Protein AF-A0A842PJX5-F1 (afdb_monomer_lite)

Structure (mmCIF, N/CA/C/O backbone):
data_AF-A0A842PJX5-F1
#
_entry.id   AF-A0A842PJX5-F1
#
loop_
_atom_site.group_PDB
_atom_site.id
_atom_site.type_symbol
_atom_site.label_atom_id
_atom_site.label_alt_id
_atom_site.label_comp_id
_atom_site.label_asym_id
_atom_site.label_entity_id
_atom_site.label_seq_id
_atom_site.pdbx_PDB_ins_code
_atom_site.Cartn_x
_atom_site.Cartn_y
_atom_site.Cartn_z
_atom_site.occupancy
_atom_site.B_iso_or_equiv
_atom_site.auth_seq_id
_atom_site.auth_comp_id
_atom_site.auth_asym_id
_atom_site.auth_atom_id
_atom_site.pdbx_PDB_model_num
ATOM 1 N N . MET A 1 1 ? -18.970 -7.431 -9.953 1.00 66.50 1 MET A N 1
ATOM 2 C CA . MET A 1 1 ? -18.694 -5.979 -9.996 1.00 66.50 1 MET A CA 1
ATOM 3 C C . MET A 1 1 ? -17.797 -5.698 -8.803 1.00 66.50 1 MET A C 1
ATOM 5 O O . MET A 1 1 ? -18.153 -6.175 -7.732 1.00 66.50 1 MET A O 1
ATOM 9 N N . SER A 1 2 ? -16.627 -5.076 -8.981 1.00 87.56 2 SER A N 1
ATOM 10 C CA . SER A 1 2 ? -15.716 -4.837 -7.848 1.00 87.56 2 SER A CA 1
ATOM 11 C C . SER A 1 2 ? -16.263 -3.737 -6.931 1.00 87.56 2 SER A C 1
ATOM 13 O O . SER A 1 2 ? -17.038 -2.886 -7.377 1.00 87.56 2 SER A O 1
ATOM 15 N N . LYS A 1 3 ? -15.888 -3.774 -5.650 1.00 94.50 3 LYS A N 1
ATOM 16 C CA . LYS A 1 3 ? -16.333 -2.835 -4.613 1.00 94.50 3 LYS A CA 1
ATOM 17 C C . LYS A 1 3 ? -15.148 -1.974 -4.184 1.00 94.50 3 LYS A C 1
ATOM 19 O O . LYS A 1 3 ? -14.148 -2.503 -3.706 1.00 94.50 3 LYS A O 1
ATOM 24 N N . VAL A 1 4 ? -15.291 -0.658 -4.318 1.00 97.50 4 VAL A N 1
ATOM 25 C CA . VAL A 1 4 ? -14.336 0.325 -3.790 1.00 97.50 4 VAL A CA 1
ATOM 26 C C . VAL A 1 4 ? -15.027 1.111 -2.682 1.00 97.50 4 VAL A C 1
ATOM 28 O O . VAL A 1 4 ? -16.040 1.769 -2.921 1.00 97.50 4 VAL A O 1
ATOM 31 N N . ALA A 1 5 ? -14.494 1.029 -1.466 1.00 98.19 5 ALA A N 1
ATOM 32 C CA . ALA A 1 5 ? -14.891 1.894 -0.366 1.00 98.19 5 ALA A CA 1
ATOM 33 C C . ALA A 1 5 ? -14.086 3.197 -0.419 1.00 98.19 5 ALA A C 1
ATOM 35 O O . ALA A 1 5 ? -12.888 3.187 -0.701 1.00 98.19 5 ALA A O 1
ATOM 36 N N . ILE A 1 6 ? -14.752 4.309 -0.113 1.00 98.06 6 ILE A N 1
ATOM 37 C CA . ILE A 1 6 ? -14.158 5.642 0.008 1.00 98.06 6 ILE A CA 1
ATOM 38 C C . ILE A 1 6 ? -14.616 6.201 1.353 1.00 98.06 6 ILE A C 1
ATOM 40 O O . ILE A 1 6 ? -15.816 6.212 1.637 1.00 98.06 6 ILE A O 1
ATOM 44 N N . LEU A 1 7 ? -13.686 6.672 2.180 1.00 98.06 7 LEU A N 1
ATOM 45 C CA . LEU A 1 7 ? -13.993 7.241 3.489 1.00 98.06 7 LEU A CA 1
ATOM 46 C C . LEU A 1 7 ? -13.266 8.578 3.669 1.00 98.06 7 LEU A C 1
ATOM 48 O O . LEU A 1 7 ? -12.083 8.695 3.362 1.00 98.06 7 LEU A O 1
ATOM 52 N N . LYS A 1 8 ? -13.979 9.593 4.171 1.00 97.81 8 LYS A N 1
ATOM 53 C CA . LYS A 1 8 ? -13.346 10.824 4.662 1.00 97.81 8 LYS A CA 1
ATOM 54 C C . LYS A 1 8 ? -12.728 10.557 6.024 1.00 97.81 8 LYS A C 1
ATOM 56 O O . LYS A 1 8 ? -13.381 9.949 6.867 1.00 97.81 8 LYS A O 1
ATOM 61 N N . THR A 1 9 ? -11.526 11.068 6.238 1.00 97.81 9 THR A N 1
ATOM 62 C CA . THR A 1 9 ? -10.759 10.877 7.470 1.00 97.81 9 THR A CA 1
ATOM 63 C C . THR A 1 9 ? -10.276 12.210 8.052 1.00 97.81 9 THR A C 1
ATOM 65 O O . THR A 1 9 ? -10.454 13.272 7.451 1.00 97.81 9 THR A O 1
ATOM 68 N N . SER A 1 10 ? -9.693 12.176 9.249 1.00 96.81 10 SER A N 1
ATOM 69 C CA . SER A 1 10 ? -9.109 13.333 9.922 1.00 96.81 10 SER A CA 1
ATOM 70 C C . SER A 1 10 ? -7.843 12.941 10.693 1.00 96.81 10 SER A C 1
ATOM 72 O O . SER A 1 10 ? -7.724 11.787 11.106 1.00 96.81 10 SER A O 1
ATOM 74 N N . PRO A 1 11 ? -6.921 13.878 10.992 1.00 94.75 11 PRO A N 1
ATOM 75 C CA . PRO A 1 11 ? -5.730 13.572 11.791 1.00 94.75 11 PRO A CA 1
ATOM 76 C C . PRO A 1 11 ? -6.022 12.954 13.169 1.00 94.75 11 PRO A C 1
ATOM 78 O O . PRO A 1 11 ? -5.176 12.245 13.702 1.00 94.75 11 PRO A O 1
ATOM 81 N N . GLY A 1 12 ? -7.204 13.207 13.746 1.00 96.44 12 GLY A N 1
ATOM 82 C CA . GLY A 1 12 ? -7.622 12.646 15.035 1.00 96.44 12 GLY A CA 1
ATOM 83 C C . GLY A 1 12 ? -8.242 11.245 14.964 1.00 96.44 12 GLY A C 1
ATOM 84 O O . GLY A 1 12 ? -8.501 10.664 16.011 1.00 96.44 12 GLY A O 1
ATOM 85 N N . THR A 1 13 ? -8.505 10.721 13.762 1.00 96.56 13 THR A N 1
ATOM 86 C CA . THR A 1 13 ? -9.186 9.429 13.535 1.00 96.56 13 THR A CA 1
ATOM 87 C C . THR A 1 13 ? -8.501 8.545 12.491 1.00 96.56 13 THR A C 1
ATOM 89 O O . THR A 1 13 ? -8.960 7.434 12.249 1.00 96.56 13 THR A O 1
ATOM 92 N N . ALA A 1 14 ? -7.406 9.003 11.872 1.00 95.00 14 ALA A N 1
ATOM 93 C CA . ALA A 1 14 ? -6.812 8.371 10.694 1.00 95.00 14 ALA A CA 1
ATOM 94 C C . ALA A 1 14 ? -6.483 6.882 10.870 1.00 95.00 14 ALA A C 1
ATOM 96 O O . ALA A 1 14 ? -6.730 6.098 9.961 1.00 95.00 14 ALA A O 1
ATOM 97 N N . ILE A 1 15 ? -5.966 6.478 12.034 1.00 97.25 15 ILE A N 1
ATOM 98 C CA . ILE A 1 15 ? -5.607 5.081 12.321 1.00 97.25 15 ILE A CA 1
ATOM 99 C C . ILE A 1 15 ? -6.867 4.203 12.430 1.00 97.25 15 ILE A C 1
ATOM 101 O O . ILE A 1 15 ? -6.905 3.098 11.892 1.00 97.25 15 ILE A O 1
ATOM 105 N N . GLU A 1 16 ? -7.908 4.694 13.101 1.00 97.81 16 GLU A N 1
ATOM 106 C CA . GLU A 1 16 ? -9.193 4.014 13.299 1.00 97.81 16 GLU A CA 1
ATOM 107 C C . GLU A 1 16 ? -10.034 3.964 12.015 1.00 97.81 16 GLU A C 1
ATOM 109 O O . GLU A 1 16 ? -10.707 2.966 11.752 1.00 97.81 16 GLU A O 1
ATOM 114 N N . ASP A 1 17 ? -9.973 5.006 11.185 1.00 98.50 17 ASP A N 1
ATOM 115 C CA . ASP A 1 17 ? -10.716 5.086 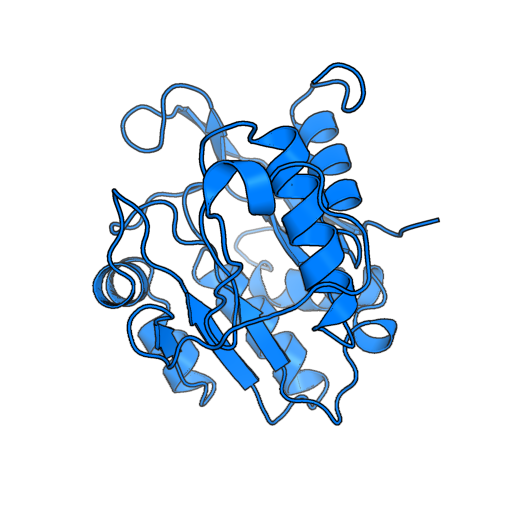9.926 1.00 98.50 17 ASP A CA 1
ATOM 116 C C . ASP A 1 17 ? -10.289 3.985 8.939 1.00 98.50 17 ASP A C 1
ATOM 118 O O . ASP A 1 17 ? -11.127 3.497 8.178 1.00 98.50 17 ASP A O 1
ATOM 122 N N . TYR A 1 18 ? -9.036 3.511 8.994 1.00 98.56 18 TYR A N 1
ATOM 123 C CA . TYR A 1 18 ? -8.586 2.357 8.203 1.00 98.56 18 TYR A CA 1
ATOM 124 C C . TYR A 1 18 ? -9.328 1.064 8.542 1.00 98.56 18 TYR A C 1
ATOM 126 O O . TYR A 1 18 ? -9.657 0.309 7.629 1.00 98.56 18 TYR A O 1
ATOM 134 N N . ASN A 1 19 ? -9.660 0.827 9.814 1.00 98.12 19 ASN A N 1
ATOM 135 C CA . ASN A 1 19 ? -10.435 -0.345 10.226 1.00 98.12 19 ASN A CA 1
ATOM 136 C C . ASN A 1 19 ? -11.818 -0.331 9.569 1.00 98.12 19 ASN A C 1
ATOM 138 O O . ASN A 1 19 ? -12.187 -1.246 8.830 1.00 98.12 19 ASN A O 1
ATOM 142 N N . ARG A 1 20 ? -12.524 0.792 9.731 1.00 98.25 20 ARG A N 1
ATOM 143 C CA . ARG A 1 20 ? -13.832 1.021 9.117 1.00 98.25 20 ARG A CA 1
ATOM 144 C C . ARG A 1 20 ? -13.780 0.930 7.590 1.00 98.25 20 ARG A C 1
ATOM 146 O O . ARG A 1 20 ? -14.674 0.338 6.993 1.00 98.25 20 ARG A O 1
ATOM 153 N N . LEU A 1 21 ? -12.762 1.506 6.952 1.00 98.62 21 LEU A N 1
ATOM 154 C CA . LEU A 1 21 ? -12.571 1.460 5.502 1.00 98.62 21 LEU A CA 1
ATOM 155 C C . LEU A 1 21 ? -12.385 0.021 4.994 1.00 98.62 21 LEU A C 1
ATOM 157 O O . LEU A 1 21 ? -13.033 -0.373 4.024 1.00 98.62 21 LEU A O 1
ATOM 161 N N . MET A 1 22 ? -11.514 -0.758 5.640 1.00 98.44 22 MET A N 1
ATOM 162 C CA . MET A 1 22 ? -11.210 -2.132 5.237 1.00 98.44 22 MET A CA 1
ATOM 163 C C . MET A 1 22 ? -12.442 -3.038 5.356 1.00 98.44 22 MET A C 1
ATOM 165 O O . MET A 1 22 ? -12.735 -3.789 4.424 1.00 98.44 22 MET A O 1
ATOM 169 N N . HIS A 1 23 ? -13.216 -2.910 6.439 1.00 98.06 23 HIS A N 1
ATOM 170 C CA . HIS A 1 23 ? -14.482 -3.635 6.599 1.00 98.06 23 HIS A CA 1
ATOM 171 C C . HIS A 1 23 ? -15.573 -3.151 5.637 1.00 98.06 23 HIS A C 1
ATOM 173 O O . HIS A 1 23 ? -16.310 -3.973 5.104 1.00 98.06 23 HIS A O 1
ATOM 179 N N . LEU A 1 24 ? -15.650 -1.849 5.324 1.00 98.00 24 LEU A N 1
ATOM 180 C CA . LEU A 1 24 ? -16.571 -1.330 4.298 1.00 98.00 24 LEU A CA 1
ATOM 181 C C . LEU A 1 24 ? -16.283 -1.887 2.895 1.00 98.00 24 LEU A C 1
ATOM 183 O O . LEU A 1 24 ? -17.207 -1.976 2.087 1.00 98.00 24 LEU A O 1
ATOM 187 N N . ALA A 1 25 ? -15.041 -2.271 2.603 1.00 97.62 25 ALA A N 1
ATOM 188 C CA . ALA A 1 25 ? -14.636 -2.944 1.367 1.00 97.62 25 ALA A CA 1
ATOM 189 C C . ALA A 1 25 ? -14.590 -4.487 1.487 1.00 97.62 25 ALA A C 1
ATOM 191 O O . ALA A 1 25 ? -14.071 -5.155 0.596 1.00 97.62 25 ALA A O 1
ATOM 192 N N . ASP A 1 26 ? -15.166 -5.053 2.554 1.00 96.62 26 ASP A N 1
ATOM 193 C CA . ASP A 1 26 ? -15.301 -6.495 2.805 1.00 96.62 26 ASP A CA 1
ATOM 194 C C . ASP A 1 26 ? -13.961 -7.271 2.804 1.00 96.62 26 ASP A C 1
ATOM 196 O O . ASP A 1 26 ? -13.887 -8.389 2.292 1.00 96.62 26 ASP A O 1
ATOM 200 N N . CYS A 1 27 ? -12.890 -6.692 3.367 1.00 95.94 27 CYS A N 1
ATOM 201 C CA . CYS A 1 27 ? -11.516 -7.219 3.273 1.00 95.94 27 CYS A CA 1
ATOM 202 C C . CYS A 1 27 ? -11.352 -8.715 3.613 1.00 95.94 27 CYS A C 1
ATOM 204 O O . CYS A 1 27 ? -10.581 -9.410 2.950 1.00 95.94 27 CYS A O 1
ATOM 206 N N . GLU A 1 28 ? -12.094 -9.234 4.596 1.00 94.06 28 GLU A N 1
ATOM 207 C CA . GLU A 1 28 ? -12.035 -10.640 5.023 1.00 94.06 28 GLU A CA 1
ATOM 208 C C . GLU A 1 28 ? -12.496 -11.632 3.944 1.00 94.06 28 GLU A C 1
ATOM 210 O O . GLU A 1 28 ? -12.036 -12.772 3.932 1.00 94.06 28 GLU A O 1
ATOM 215 N N . ASN A 1 29 ? -13.328 -11.203 2.988 1.00 95.12 29 ASN A N 1
ATOM 216 C CA . ASN A 1 29 ? -13.725 -12.034 1.846 1.00 95.12 29 ASN A CA 1
ATOM 217 C C . ASN A 1 29 ? -12.584 -12.228 0.831 1.00 95.12 29 ASN A C 1
ATOM 219 O O . ASN A 1 29 ? -12.652 -13.125 -0.009 1.00 95.12 29 ASN A O 1
ATOM 223 N N . PHE A 1 30 ? -11.545 -11.387 0.892 1.00 95.12 30 PHE A N 1
ATOM 224 C CA . PHE A 1 30 ? -10.451 -11.337 -0.083 1.00 95.12 30 PHE A CA 1
ATOM 225 C C . PHE A 1 3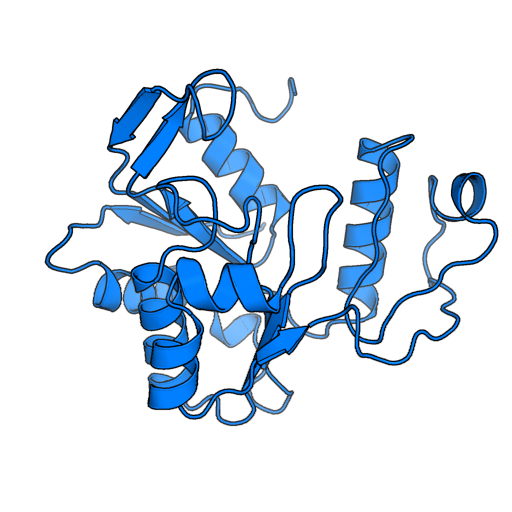0 ? -9.073 -11.629 0.524 1.00 95.12 30 PHE A C 1
ATOM 227 O O . PHE A 1 30 ? -8.108 -11.811 -0.221 1.00 95.12 30 PHE A O 1
ATOM 234 N N . LEU A 1 31 ? -8.967 -11.699 1.854 1.00 94.88 31 LEU A N 1
ATOM 235 C CA . LEU A 1 31 ? -7.746 -12.008 2.598 1.00 94.88 31 LEU A CA 1
ATOM 236 C C . LEU A 1 31 ? -7.950 -13.267 3.471 1.00 94.88 31 LEU A C 1
ATOM 238 O O . LEU A 1 31 ? -8.314 -13.170 4.640 1.00 94.88 31 LEU A O 1
ATOM 242 N N . PRO A 1 32 ? -7.713 -14.474 2.931 1.00 93.50 32 PRO A N 1
ATOM 243 C CA . PRO A 1 32 ? -7.883 -15.717 3.683 1.00 93.50 32 PRO A CA 1
ATOM 244 C C . PRO A 1 32 ? -6.847 -15.868 4.818 1.00 93.50 32 PRO A C 1
ATOM 246 O O . PRO A 1 32 ? -5.646 -16.018 4.562 1.00 93.50 32 PRO A O 1
ATOM 249 N N . LYS A 1 33 ? -7.328 -15.842 6.072 1.00 93.56 33 LYS A N 1
ATOM 250 C CA . LYS A 1 33 ? -6.539 -15.778 7.327 1.00 93.56 33 LYS A CA 1
ATOM 251 C C . LYS A 1 33 ? -5.589 -16.957 7.557 1.00 93.56 33 LYS A C 1
ATOM 253 O O . LYS A 1 33 ? -4.648 -16.836 8.338 1.00 93.56 33 LYS A O 1
ATOM 258 N N . GLU A 1 34 ? -5.828 -18.094 6.909 1.00 92.06 34 GLU A N 1
ATOM 259 C CA . GLU A 1 34 ? -4.983 -19.288 6.989 1.00 92.06 34 GLU A CA 1
ATOM 260 C C . GLU A 1 34 ? -3.712 -19.205 6.126 1.00 92.06 34 GLU A C 1
ATOM 262 O O . GLU A 1 34 ? -2.844 -20.073 6.220 1.00 92.06 34 GLU A O 1
ATOM 267 N N . ASN A 1 35 ? -3.574 -18.165 5.294 1.00 92.50 35 ASN A N 1
ATOM 268 C CA . ASN A 1 35 ? -2.383 -17.917 4.485 1.00 92.50 35 ASN A CA 1
ATOM 269 C C . ASN A 1 35 ? -1.559 -16.752 5.059 1.00 92.50 35 ASN A C 1
ATOM 271 O O . ASN A 1 35 ? -2.098 -15.808 5.638 1.00 92.50 35 ASN A O 1
ATOM 275 N N . LYS A 1 36 ? -0.239 -16.782 4.831 1.00 95.12 36 LYS A N 1
ATOM 276 C CA . LYS A 1 36 ? 0.658 -15.661 5.151 1.00 95.12 36 LYS A CA 1
ATOM 277 C C . LYS A 1 36 ? 0.188 -14.393 4.434 1.00 95.12 36 LYS A C 1
ATOM 279 O O . LYS A 1 36 ? 0.111 -14.363 3.206 1.00 95.12 36 LYS A O 1
ATOM 284 N N . THR A 1 37 ? -0.079 -13.340 5.198 1.00 97.00 37 THR A N 1
ATOM 285 C CA . THR A 1 37 ? -0.454 -12.024 4.674 1.00 97.00 37 THR A CA 1
ATOM 286 C C . THR A 1 37 ? 0.804 -11.238 4.321 1.00 97.00 37 THR A C 1
ATOM 288 O O . THR A 1 37 ? 1.684 -11.042 5.158 1.00 97.00 37 THR A O 1
ATOM 291 N N . ILE A 1 38 ? 0.897 -10.786 3.072 1.00 96.88 38 ILE A N 1
ATOM 292 C CA . ILE A 1 38 ? 2.035 -10.015 2.565 1.00 96.88 38 ILE A CA 1
ATOM 293 C C . ILE A 1 38 ? 1.581 -8.566 2.390 1.00 96.88 38 ILE A C 1
ATOM 295 O O . ILE A 1 38 ? 0.791 -8.263 1.498 1.00 96.88 38 ILE A O 1
ATOM 299 N N . ILE A 1 39 ? 2.097 -7.665 3.221 1.00 97.62 39 ILE A N 1
ATOM 300 C CA . ILE A 1 39 ? 1.887 -6.224 3.076 1.00 97.62 39 ILE A CA 1
ATOM 301 C C . ILE A 1 39 ? 2.958 -5.695 2.122 1.00 97.62 39 ILE A C 1
ATOM 303 O O . ILE A 1 39 ? 4.091 -5.424 2.523 1.00 97.62 39 ILE A O 1
ATOM 307 N N . LYS A 1 40 ? 2.611 -5.549 0.839 1.00 96.19 40 LYS A N 1
ATOM 308 C CA . LYS A 1 40 ? 3.457 -4.822 -0.112 1.00 96.19 40 LYS A CA 1
ATOM 309 C C . LYS A 1 40 ? 3.275 -3.324 0.130 1.00 96.19 40 LYS A C 1
ATOM 311 O O . LYS A 1 40 ? 2.198 -2.790 -0.117 1.00 96.19 40 LYS A O 1
ATOM 316 N N . LEU A 1 41 ? 4.322 -2.662 0.615 1.00 97.25 41 LEU A N 1
ATOM 317 C CA . LEU A 1 41 ? 4.330 -1.206 0.796 1.00 97.25 41 LEU A CA 1
ATOM 318 C C . LEU A 1 41 ? 4.458 -0.497 -0.564 1.00 97.25 41 LEU A C 1
ATOM 320 O O . LEU A 1 41 ? 4.568 -1.151 -1.606 1.00 97.25 41 LEU A O 1
ATOM 324 N N . ASN A 1 42 ? 4.418 0.833 -0.577 1.00 95.06 42 ASN A N 1
ATOM 325 C CA . ASN A 1 42 ? 4.801 1.620 -1.745 1.00 95.06 42 ASN A CA 1
ATOM 326 C C . ASN A 1 42 ? 5.909 2.609 -1.374 1.00 95.06 42 ASN A C 1
ATOM 328 O O . ASN A 1 42 ? 5.667 3.553 -0.618 1.00 95.06 42 ASN A O 1
ATOM 332 N N . LEU A 1 43 ? 7.112 2.397 -1.913 1.00 94.62 43 LEU A N 1
ATOM 333 C CA . LEU A 1 43 ? 8.266 3.280 -1.760 1.00 94.62 43 LEU A CA 1
ATOM 334 C C . LEU A 1 43 ? 8.598 3.959 -3.094 1.00 94.62 43 LEU A C 1
ATOM 336 O O . LEU A 1 43 ? 9.300 3.382 -3.925 1.00 94.62 43 LEU A O 1
ATOM 340 N N . SER A 1 44 ? 8.157 5.204 -3.274 1.00 91.00 44 SER A N 1
ATOM 341 C CA . SER A 1 44 ? 8.514 6.001 -4.462 1.00 91.00 44 SER A CA 1
ATOM 342 C C . SER A 1 44 ? 9.790 6.824 -4.253 1.00 91.00 44 SER A C 1
ATOM 344 O O . SER A 1 44 ? 10.478 7.156 -5.217 1.00 91.00 44 SER A O 1
ATOM 346 N N . TRP A 1 45 ? 10.139 7.145 -3.000 1.00 90.50 45 TRP A N 1
ATOM 347 C CA . TRP A 1 45 ? 11.355 7.889 -2.665 1.00 90.50 45 TRP A CA 1
ATOM 348 C C . TRP A 1 45 ? 11.938 7.456 -1.316 1.00 90.50 45 TRP A C 1
ATOM 350 O O . TRP A 1 45 ? 11.209 7.169 -0.369 1.00 90.50 45 TRP A O 1
ATOM 360 N N . SER A 1 46 ? 13.272 7.418 -1.205 1.00 92.50 46 SER A N 1
ATOM 361 C CA . SER A 1 46 ? 13.935 6.950 0.026 1.00 92.50 46 SER A CA 1
ATOM 362 C C . SER A 1 46 ? 13.782 7.902 1.214 1.00 92.50 46 SER A C 1
ATOM 364 O O . SER A 1 46 ? 13.905 7.453 2.345 1.00 92.50 46 SER A O 1
ATOM 366 N N . LEU A 1 47 ? 13.565 9.200 0.980 1.00 90.94 47 LEU A N 1
ATOM 367 C CA . LEU A 1 47 ? 13.278 10.180 2.035 1.00 90.94 47 LEU A CA 1
ATOM 368 C C . LEU A 1 47 ? 11.765 10.336 2.198 1.00 90.94 47 LEU A C 1
ATOM 370 O O . LEU A 1 47 ? 11.033 10.244 1.215 1.00 90.94 47 LEU A O 1
ATOM 374 N N . PHE A 1 48 ?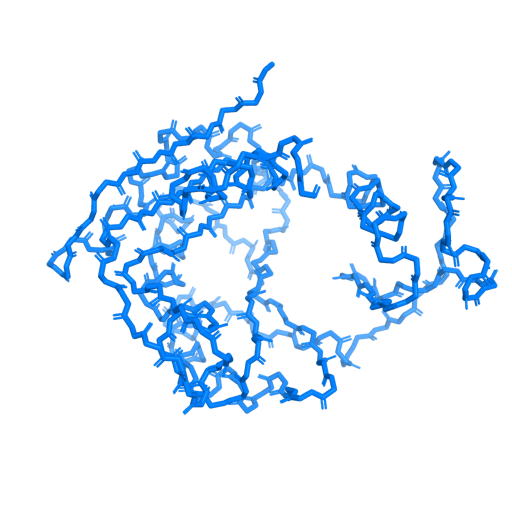 11.315 10.642 3.415 1.00 90.88 48 PHE A N 1
ATOM 375 C CA . PHE A 1 48 ? 9.908 10.937 3.667 1.00 90.88 48 PHE A CA 1
ATOM 376 C C . PHE A 1 48 ? 9.481 12.243 2.984 1.00 90.88 48 PHE A C 1
ATOM 378 O O . PHE A 1 48 ? 10.017 13.310 3.281 1.00 90.88 48 PHE A O 1
ATOM 385 N N . TYR A 1 49 ? 8.477 12.133 2.119 1.00 90.50 49 TYR A N 1
ATOM 386 C CA . TYR A 1 49 ? 7.700 13.235 1.561 1.00 90.50 49 TYR A CA 1
ATOM 387 C C . TYR A 1 49 ? 6.212 12.850 1.644 1.00 90.50 49 TYR A C 1
ATOM 389 O O . TYR A 1 49 ? 5.878 11.705 1.316 1.00 90.50 49 TYR A O 1
ATOM 397 N N . PRO A 1 50 ? 5.306 13.761 2.054 1.00 87.50 50 PRO A N 1
ATOM 398 C CA . PRO A 1 50 ? 3.864 13.540 1.944 1.00 87.50 50 PRO A CA 1
ATOM 399 C C . PRO A 1 50 ? 3.456 13.179 0.506 1.00 87.50 50 PRO A C 1
ATOM 401 O O . PRO A 1 50 ? 4.151 13.549 -0.437 1.00 87.50 50 PRO A O 1
ATOM 404 N N . ALA A 1 51 ? 2.351 12.446 0.343 1.00 90.81 51 ALA A N 1
ATOM 405 C CA . ALA A 1 51 ? 1.845 11.941 -0.944 1.00 90.81 51 ALA A CA 1
ATOM 406 C C . ALA A 1 51 ? 2.784 11.015 -1.755 1.00 90.81 51 ALA A C 1
ATOM 408 O O . ALA A 1 51 ? 2.417 10.582 -2.844 1.00 90.81 51 ALA A O 1
ATOM 409 N N . CYS A 1 52 ? 3.997 10.716 -1.277 1.00 91.69 52 CYS A N 1
ATOM 410 C CA . CYS A 1 52 ? 5.019 10.052 -2.091 1.00 91.69 52 CYS A CA 1
ATOM 411 C C . CYS A 1 52 ? 5.109 8.535 -1.861 1.00 91.69 52 CYS A C 1
ATOM 413 O O . CYS A 1 52 ? 5.253 7.764 -2.806 1.00 91.69 52 CYS A O 1
ATOM 415 N N . SER A 1 53 ? 5.063 8.097 -0.605 1.00 95.19 53 SER A N 1
ATOM 416 C CA . SER A 1 53 ? 5.205 6.692 -0.189 1.00 95.19 53 SER A CA 1
ATOM 417 C C . SER A 1 53 ? 4.145 6.368 0.867 1.00 95.19 53 SER A C 1
ATOM 419 O O . SER A 1 53 ? 3.563 7.298 1.424 1.00 95.19 53 SER A O 1
ATOM 421 N N . THR A 1 54 ? 3.898 5.086 1.168 1.00 97.62 54 THR A N 1
ATOM 422 C CA . THR A 1 54 ? 2.953 4.669 2.228 1.00 97.62 54 THR A CA 1
ATOM 423 C C . THR A 1 54 ? 3.240 5.437 3.527 1.00 97.62 54 THR A C 1
ATOM 425 O O . THR A 1 54 ? 4.314 5.246 4.106 1.00 97.62 54 THR A O 1
ATOM 428 N N . PRO A 1 55 ? 2.344 6.314 4.011 1.00 96.81 55 PRO A N 1
ATOM 429 C CA . PRO A 1 55 ? 2.621 7.086 5.209 1.00 96.81 55 PRO A CA 1
ATOM 430 C C . PRO A 1 55 ? 2.526 6.209 6.469 1.00 96.81 55 PRO A C 1
ATOM 432 O O . PRO A 1 55 ? 1.826 5.191 6.473 1.00 96.81 55 PRO A O 1
ATOM 435 N N . PRO A 1 56 ? 3.204 6.591 7.567 1.00 97.06 56 PRO A N 1
ATOM 436 C CA . PRO A 1 56 ? 3.259 5.779 8.782 1.00 97.06 56 PRO A CA 1
ATOM 437 C C . PRO A 1 56 ? 1.874 5.479 9.377 1.00 97.06 56 PRO A C 1
ATOM 439 O O . PRO A 1 56 ? 1.633 4.353 9.801 1.00 97.06 56 PRO A O 1
ATOM 442 N N . TRP A 1 57 ? 0.938 6.435 9.337 1.00 97.38 57 TRP A N 1
ATOM 443 C CA . TRP A 1 57 ? -0.427 6.239 9.844 1.00 97.38 57 TRP A CA 1
ATOM 444 C C . TRP A 1 57 ? -1.258 5.259 8.997 1.00 97.38 57 TRP A C 1
ATOM 446 O O . TRP A 1 57 ? -2.074 4.533 9.560 1.00 97.38 57 TRP A O 1
ATOM 456 N N . GLN A 1 58 ? -1.023 5.169 7.678 1.00 98.31 58 GLN A N 1
ATOM 457 C CA . GLN A 1 58 ? -1.635 4.131 6.836 1.00 98.31 58 GLN A CA 1
ATOM 458 C C . GLN A 1 58 ? -1.124 2.748 7.238 1.00 98.31 58 GLN A C 1
ATOM 460 O O . GLN A 1 58 ? -1.912 1.823 7.428 1.00 98.31 58 GLN A O 1
ATOM 465 N N . LEU A 1 59 ? 0.197 2.609 7.380 1.00 98.69 59 LEU A N 1
ATOM 466 C CA . LEU A 1 59 ? 0.809 1.345 7.777 1.00 98.69 59 LEU A CA 1
ATOM 467 C C . LEU A 1 59 ? 0.300 0.887 9.149 1.00 98.69 59 LEU A C 1
ATOM 469 O O . LEU A 1 59 ? -0.088 -0.269 9.304 1.00 98.69 59 LEU A O 1
ATOM 473 N N . GLU A 1 60 ? 0.250 1.795 10.123 1.00 98.62 60 GLU A N 1
ATOM 474 C CA . GLU A 1 60 ? -0.284 1.501 11.450 1.00 98.62 60 GLU A CA 1
ATOM 475 C C . GLU A 1 60 ? -1.779 1.146 11.421 1.00 98.62 60 GLU A C 1
ATOM 477 O O . GLU A 1 60 ? -2.159 0.128 11.995 1.00 98.62 60 GLU A O 1
ATOM 482 N N . GLY A 1 61 ? -2.623 1.909 10.718 1.00 98.62 61 GLY A N 1
ATOM 483 C CA . GLY A 1 61 ? -4.059 1.622 10.607 1.00 98.62 61 GLY A CA 1
ATOM 484 C C . GLY A 1 61 ? -4.359 0.255 9.983 1.00 98.62 61 GLY A C 1
ATOM 485 O O . GLY A 1 61 ? -5.198 -0.497 10.490 1.00 98.62 61 GLY A O 1
ATOM 486 N N . VAL A 1 62 ? -3.619 -0.121 8.934 1.00 98.69 62 VAL A N 1
ATOM 487 C CA . VAL A 1 62 ? -3.721 -1.448 8.303 1.00 98.69 62 VAL A CA 1
ATOM 488 C C . VAL A 1 62 ? -3.230 -2.551 9.248 1.00 98.69 62 VAL A C 1
ATOM 490 O O . VAL A 1 62 ? -3.926 -3.549 9.427 1.00 98.69 62 VAL A O 1
ATOM 493 N N . LEU A 1 63 ? -2.075 -2.383 9.902 1.00 98.75 63 LEU A N 1
ATOM 494 C CA . LEU A 1 63 ? -1.540 -3.372 10.850 1.00 98.75 63 LEU A CA 1
ATOM 495 C C . LEU A 1 63 ? -2.460 -3.580 12.057 1.00 98.75 63 LEU A C 1
ATOM 497 O O . LEU A 1 63 ? -2.735 -4.722 12.424 1.00 98.75 63 LEU A O 1
ATOM 501 N N . LYS A 1 64 ? -2.970 -2.494 12.644 1.00 98.56 64 LYS A N 1
ATOM 502 C CA . LYS A 1 64 ? -3.920 -2.514 13.763 1.00 98.56 64 LYS A CA 1
ATOM 503 C C . LYS A 1 64 ? -5.199 -3.257 13.388 1.00 98.56 64 LYS A C 1
ATOM 505 O O . LYS A 1 64 ? -5.644 -4.116 14.143 1.00 98.56 64 LYS A O 1
ATOM 510 N N . THR A 1 65 ? -5.731 -2.996 12.194 1.00 98.50 65 THR A N 1
ATOM 511 C CA . THR A 1 65 ? -6.897 -3.706 11.650 1.00 98.50 65 THR A CA 1
ATOM 512 C C . THR A 1 65 ? -6.622 -5.197 11.493 1.00 98.50 65 THR A C 1
ATOM 514 O O . THR A 1 65 ? -7.328 -6.012 12.077 1.00 98.50 65 THR A O 1
ATOM 517 N N . LEU A 1 66 ? -5.536 -5.568 10.809 1.00 98.19 66 LEU A N 1
ATOM 518 C CA . LEU A 1 66 ? -5.166 -6.971 10.617 1.00 98.19 66 LEU A CA 1
ATOM 519 C C . LEU A 1 66 ? -4.914 -7.701 11.951 1.00 98.19 66 LEU A C 1
ATOM 521 O O . LEU A 1 66 ? -5.299 -8.860 12.098 1.00 98.19 66 LEU A O 1
ATOM 525 N N . ARG A 1 67 ? -4.320 -7.051 12.961 1.00 97.56 67 ARG A N 1
ATOM 526 C CA . ARG A 1 67 ? -4.167 -7.662 14.294 1.00 97.56 67 ARG A CA 1
ATOM 527 C C . ARG A 1 67 ? -5.505 -7.843 15.014 1.00 97.56 67 ARG A C 1
ATOM 529 O O . ARG A 1 67 ? -5.727 -8.924 15.557 1.00 97.56 67 ARG A O 1
ATOM 536 N N . ASN A 1 68 ? -6.391 -6.845 14.986 1.00 97.44 68 ASN A N 1
ATOM 537 C CA . ASN A 1 68 ? -7.734 -6.941 15.572 1.00 97.44 68 ASN A CA 1
ATOM 538 C C . ASN A 1 68 ? -8.546 -8.077 14.928 1.00 97.44 68 ASN A C 1
ATOM 540 O O . ASN A 1 68 ? -9.133 -8.903 15.627 1.00 97.44 68 ASN A O 1
ATOM 544 N N . ASP A 1 69 ? -8.469 -8.199 13.603 1.00 97.38 69 ASP A N 1
ATOM 545 C CA . ASP A 1 69 ? -9.163 -9.224 12.818 1.00 97.38 69 ASP A CA 1
ATOM 546 C C . ASP A 1 69 ? -8.472 -10.608 12.895 1.00 97.38 69 ASP A C 1
ATOM 548 O O . ASP A 1 69 ? -8.854 -11.550 12.197 1.00 97.38 69 ASP A O 1
ATOM 552 N N . SER A 1 70 ? -7.482 -10.765 13.785 1.00 96.88 70 SER A N 1
ATOM 553 C CA . SER A 1 70 ? -6.753 -12.005 14.094 1.00 96.88 70 SER A CA 1
ATOM 554 C C . SER A 1 70 ? -5.818 -12.554 13.003 1.00 96.88 70 SER A C 1
ATOM 556 O O . SER A 1 70 ? -5.464 -13.735 13.044 1.00 96.88 70 SER A O 1
ATOM 558 N N . TYR A 1 71 ? -5.324 -11.719 12.086 1.00 97.44 71 TYR A N 1
ATOM 559 C CA . TYR A 1 71 ? -4.234 -12.094 11.177 1.00 97.44 71 TYR A CA 1
ATOM 560 C C . TYR A 1 71 ? -2.902 -12.156 11.945 1.00 97.44 71 TYR A C 1
ATOM 562 O O . TYR A 1 71 ? -2.432 -11.175 12.536 1.00 97.44 71 TYR A O 1
ATOM 570 N N . ARG A 1 72 ? -2.279 -13.341 11.963 1.00 94.25 72 ARG A N 1
ATOM 571 C CA . ARG A 1 72 ? -1.077 -13.619 12.775 1.00 94.25 72 ARG A CA 1
ATOM 572 C C . ARG A 1 72 ? 0.204 -13.677 11.955 1.00 94.25 72 ARG A C 1
ATOM 574 O O . ARG A 1 72 ? 1.167 -13.003 12.315 1.00 94.25 72 ARG A O 1
ATOM 581 N N . ASP A 1 73 ? 0.202 -14.428 10.859 1.00 96.94 73 ASP A N 1
ATOM 582 C CA . ASP A 1 73 ? 1.361 -14.540 9.977 1.00 96.94 73 ASP A CA 1
ATOM 583 C C . ASP A 1 73 ? 1.368 -13.394 8.952 1.00 96.94 73 ASP A C 1
ATOM 585 O O . ASP A 1 73 ? 0.688 -13.456 7.928 1.00 96.94 73 ASP A O 1
ATOM 589 N N . ILE A 1 74 ? 2.094 -12.319 9.273 1.00 98.12 74 ILE A N 1
ATOM 590 C CA . ILE A 1 74 ? 2.186 -11.094 8.470 1.00 98.12 74 ILE A CA 1
ATOM 591 C C . ILE A 1 74 ? 3.662 -10.795 8.192 1.00 98.12 74 ILE A C 1
ATOM 593 O O . ILE A 1 74 ? 4.481 -10.829 9.109 1.00 98.12 74 ILE A O 1
ATOM 597 N N . ILE A 1 75 ? 3.987 -10.447 6.946 1.00 98.00 75 ILE A N 1
ATOM 598 C CA . ILE A 1 75 ? 5.295 -9.915 6.538 1.00 98.00 75 ILE A CA 1
ATOM 599 C C . ILE A 1 75 ? 5.103 -8.638 5.714 1.00 98.00 75 ILE A C 1
ATOM 601 O O . ILE A 1 75 ? 4.208 -8.575 4.870 1.00 98.00 75 ILE A O 1
ATOM 605 N N . ALA A 1 76 ? 5.933 -7.622 5.941 1.00 98.19 76 ALA A N 1
ATOM 606 C CA . ALA A 1 76 ? 5.981 -6.425 5.110 1.00 98.19 76 ALA A CA 1
ATOM 607 C C . ALA A 1 76 ? 7.123 -6.531 4.095 1.00 98.19 76 ALA A C 1
ATOM 609 O O . ALA A 1 76 ? 8.233 -6.936 4.440 1.00 98.19 76 ALA A O 1
ATOM 610 N N . VAL A 1 77 ? 6.865 -6.161 2.841 1.00 96.50 77 VAL A N 1
ATOM 611 C CA . VAL A 1 77 ? 7.847 -6.273 1.754 1.00 96.50 77 VAL A CA 1
ATOM 612 C C . VAL A 1 77 ? 7.908 -5.012 0.900 1.00 96.50 77 VAL A C 1
ATOM 614 O O . VAL A 1 77 ? 6.906 -4.325 0.692 1.00 96.50 77 VAL A O 1
ATOM 617 N N . GLU A 1 78 ? 9.092 -4.726 0.362 1.00 94.12 78 GLU A N 1
ATOM 618 C CA . GLU A 1 78 ? 9.325 -3.632 -0.584 1.00 94.12 78 GLU A CA 1
ATOM 619 C C . GLU A 1 78 ? 10.430 -3.998 -1.580 1.00 94.12 78 GLU A C 1
ATOM 621 O O . GLU A 1 78 ? 11.367 -4.717 -1.244 1.00 94.12 78 GLU A O 1
ATOM 626 N N . ASN A 1 79 ? 10.324 -3.504 -2.810 1.00 89.56 79 ASN A N 1
ATOM 627 C CA . ASN A 1 79 ? 11.306 -3.706 -3.863 1.00 89.56 79 ASN A CA 1
ATOM 628 C C . ASN A 1 79 ? 12.171 -2.445 -4.059 1.00 89.56 79 ASN A C 1
ATOM 630 O O . ASN A 1 79 ? 11.805 -1.346 -3.645 1.00 89.56 79 ASN A O 1
ATOM 634 N N . GLN A 1 80 ? 13.329 -2.588 -4.695 1.00 87.50 80 GLN A N 1
ATOM 635 C CA . GLN A 1 80 ? 14.211 -1.467 -5.002 1.00 87.50 80 GLN A CA 1
ATOM 636 C C . GLN A 1 80 ? 13.921 -0.912 -6.396 1.00 87.50 80 GLN A C 1
ATOM 638 O O . GLN A 1 80 ? 13.922 -1.651 -7.369 1.00 87.50 80 GLN A O 1
ATOM 643 N N . THR A 1 81 ? 13.729 0.399 -6.526 1.00 83.81 81 THR A N 1
ATOM 644 C CA . THR A 1 81 ? 13.646 1.072 -7.832 1.00 83.81 81 THR A CA 1
ATOM 645 C C . THR A 1 81 ? 14.943 1.823 -8.136 1.00 83.81 81 THR A C 1
ATOM 647 O O . THR A 1 81 ? 15.844 1.908 -7.304 1.00 83.81 81 THR A O 1
ATOM 650 N N . VAL A 1 82 ? 15.033 2.430 -9.322 1.00 80.12 82 VAL A N 1
ATOM 651 C CA . VAL A 1 82 ? 16.193 3.239 -9.743 1.00 80.12 82 VAL A CA 1
ATOM 652 C C . VAL A 1 82 ? 16.461 4.476 -8.866 1.00 80.12 82 VAL A C 1
ATOM 654 O O . VAL A 1 82 ? 17.545 5.045 -8.950 1.00 80.12 82 VAL A O 1
ATOM 657 N N . VAL A 1 83 ? 15.508 4.890 -8.019 1.00 81.94 83 VAL A N 1
ATOM 658 C CA . VAL A 1 83 ? 15.642 6.039 -7.096 1.00 81.94 83 VAL A CA 1
ATOM 659 C C . VAL A 1 83 ? 15.438 5.677 -5.619 1.00 81.94 83 VAL A C 1
ATOM 661 O O . VAL A 1 83 ? 15.458 6.558 -4.752 1.00 81.94 83 VAL A O 1
ATOM 664 N N . THR A 1 84 ? 15.253 4.394 -5.290 1.00 90.88 84 THR A N 1
ATOM 665 C CA . THR A 1 84 ? 14.988 3.959 -3.912 1.00 90.88 84 THR A CA 1
ATOM 666 C C . THR A 1 84 ? 16.011 2.966 -3.380 1.00 90.88 84 THR A C 1
ATOM 668 O O . THR A 1 84 ? 16.817 2.405 -4.111 1.00 90.88 84 THR A O 1
ATOM 671 N N . HIS A 1 85 ? 16.013 2.787 -2.061 1.00 94.94 85 HIS A N 1
ATOM 672 C CA . HIS A 1 85 ? 16.755 1.738 -1.372 1.00 94.94 85 HIS A CA 1
ATOM 673 C C . HIS A 1 85 ? 15.878 1.255 -0.206 1.00 94.94 85 HIS A C 1
ATOM 675 O O . HIS A 1 85 ? 15.682 2.037 0.731 1.00 94.94 85 HIS A O 1
ATOM 681 N N . PRO A 1 86 ? 15.368 0.006 -0.209 1.00 94.44 86 PRO A N 1
ATOM 682 C CA . PRO A 1 86 ? 14.318 -0.445 0.712 1.00 94.44 86 PRO A CA 1
ATOM 683 C C . PRO A 1 86 ? 14.596 -0.154 2.193 1.00 94.44 86 PRO A C 1
ATOM 685 O O . PRO A 1 86 ? 13.794 0.514 2.839 1.00 94.44 86 PRO A O 1
ATOM 688 N N . TRP A 1 87 ? 15.770 -0.539 2.711 1.00 96.38 87 TRP A N 1
ATOM 689 C CA . TRP A 1 87 ? 16.165 -0.259 4.102 1.00 96.38 87 TRP A CA 1
ATOM 690 C C . TRP A 1 87 ? 16.180 1.234 4.469 1.00 96.38 87 TRP A C 1
ATOM 692 O O . TRP A 1 87 ? 15.663 1.617 5.518 1.00 96.38 87 TRP A O 1
ATOM 702 N N . LYS A 1 88 ? 16.732 2.097 3.602 1.00 97.06 88 LYS A N 1
ATOM 703 C CA . LYS A 1 88 ? 16.747 3.553 3.827 1.00 97.06 88 LYS A CA 1
ATOM 704 C C . LYS A 1 88 ? 15.325 4.111 3.800 1.00 97.06 88 LYS A C 1
ATOM 706 O O . LYS A 1 88 ? 14.953 4.863 4.695 1.00 97.06 88 LYS A O 1
ATOM 711 N N . GLY A 1 89 ? 14.524 3.685 2.823 1.00 96.69 89 GLY A N 1
ATOM 712 C CA . GLY A 1 89 ? 13.114 4.042 2.699 1.00 96.69 89 GLY A CA 1
ATOM 713 C C . GLY A 1 89 ? 12.302 3.695 3.943 1.00 96.69 89 GLY A C 1
ATOM 714 O O . GLY A 1 89 ? 11.654 4.575 4.506 1.00 96.69 89 GLY A O 1
ATOM 715 N N . ALA A 1 90 ? 12.402 2.454 4.420 1.00 97.62 90 ALA A N 1
ATOM 716 C CA . ALA A 1 90 ? 11.708 1.985 5.616 1.00 97.62 90 ALA A CA 1
ATOM 717 C C . ALA A 1 90 ? 12.137 2.728 6.893 1.00 97.62 90 ALA A C 1
ATOM 719 O O . ALA A 1 90 ? 11.310 2.980 7.772 1.00 97.62 90 ALA A O 1
ATOM 720 N N . TYR A 1 91 ? 13.410 3.123 6.993 1.00 97.88 91 TYR A N 1
ATOM 721 C CA . TYR A 1 91 ? 13.910 3.933 8.104 1.00 97.88 91 TYR A CA 1
ATOM 722 C C . TYR A 1 91 ? 13.394 5.382 8.064 1.00 97.88 91 TYR A C 1
ATOM 724 O O . TYR A 1 91 ? 12.877 5.890 9.065 1.00 97.88 91 TYR A O 1
ATOM 732 N N . TYR A 1 92 ? 13.510 6.069 6.922 1.00 97.25 92 TYR A N 1
ATOM 733 C CA . TYR A 1 92 ? 13.132 7.482 6.817 1.00 97.25 92 TYR A CA 1
ATOM 734 C C . TYR A 1 92 ? 11.611 7.690 6.816 1.00 97.25 92 TYR A C 1
ATOM 736 O O . TYR A 1 92 ? 11.151 8.606 7.496 1.00 97.25 92 TYR A O 1
ATOM 744 N N . ASN A 1 93 ? 10.834 6.810 6.169 1.00 96.94 93 ASN A N 1
ATOM 745 C CA . ASN A 1 93 ? 9.360 6.820 6.199 1.00 96.94 93 ASN A CA 1
ATOM 746 C C . ASN A 1 93 ? 8.764 6.239 7.502 1.00 96.94 93 ASN A C 1
ATOM 748 O O . ASN A 1 93 ? 7.547 6.129 7.631 1.00 96.94 93 ASN A O 1
ATOM 752 N N . LYS A 1 94 ? 9.609 5.902 8.491 1.00 97.50 94 LYS A N 1
ATOM 753 C CA . LYS A 1 94 ? 9.222 5.439 9.839 1.00 97.50 94 LYS A CA 1
ATOM 754 C C . LYS A 1 94 ? 8.441 4.121 9.875 1.00 97.50 94 LYS A C 1
ATOM 756 O O . LYS A 1 94 ? 7.741 3.850 10.844 1.00 97.50 94 LYS A O 1
ATOM 761 N N . TRP A 1 95 ? 8.632 3.256 8.882 1.00 98.50 95 TRP A N 1
ATOM 762 C CA . TRP A 1 95 ? 8.009 1.931 8.844 1.00 98.50 95 TRP A CA 1
ATOM 763 C C . TRP A 1 95 ? 8.610 0.977 9.874 1.00 98.50 95 TRP A C 1
ATOM 765 O O . TRP A 1 95 ? 7.868 0.308 10.582 1.00 98.50 95 TRP A O 1
ATOM 775 N N . LEU A 1 96 ? 9.940 0.948 10.009 1.00 98.56 96 LEU A N 1
ATOM 776 C CA . LEU A 1 96 ? 10.638 0.022 10.914 1.00 98.56 96 LEU A CA 1
ATOM 777 C C . LEU A 1 96 ? 10.148 0.054 12.382 1.00 98.56 96 LEU A C 1
ATOM 779 O O . LEU A 1 96 ? 9.873 -1.023 12.908 1.00 98.56 96 LEU A O 1
ATOM 783 N N . PRO A 1 97 ? 9.994 1.212 13.065 1.00 98.50 97 PRO A N 1
ATOM 784 C CA . PRO A 1 97 ? 9.499 1.224 14.446 1.00 98.50 97 PRO A CA 1
ATOM 785 C C . PRO A 1 97 ? 8.049 0.733 14.578 1.00 98.50 97 PRO A C 1
ATOM 787 O O . PRO A 1 97 ? 7.727 0.103 15.582 1.00 98.50 97 PRO A O 1
ATOM 790 N N . ILE A 1 98 ? 7.202 0.974 13.570 1.00 98.62 98 ILE A N 1
ATOM 791 C CA . ILE A 1 98 ? 5.808 0.504 13.541 1.00 98.62 98 ILE A CA 1
ATOM 792 C C . ILE A 1 98 ? 5.784 -1.011 13.309 1.00 98.62 98 ILE A C 1
ATOM 794 O O . ILE A 1 98 ? 5.201 -1.756 14.084 1.00 98.62 98 ILE A O 1
ATOM 798 N N . LEU A 1 99 ? 6.487 -1.505 12.290 1.00 98.75 99 LEU A N 1
ATOM 799 C CA . LEU A 1 99 ? 6.586 -2.941 12.018 1.00 98.75 99 LEU A CA 1
ATOM 800 C C . LEU A 1 99 ? 7.104 -3.711 13.243 1.00 98.75 99 LEU A C 1
ATOM 802 O O . LEU A 1 99 ? 6.527 -4.730 13.620 1.00 98.75 99 LEU A O 1
ATOM 806 N N . ASN A 1 100 ? 8.100 -3.160 13.941 1.00 98.50 100 ASN A N 1
ATOM 807 C CA . ASN A 1 100 ? 8.611 -3.718 15.188 1.00 98.50 100 ASN A CA 1
ATOM 808 C C . ASN A 1 100 ? 7.573 -3.725 16.330 1.00 98.50 100 ASN A C 1
ATOM 810 O O . ASN A 1 100 ? 7.464 -4.734 17.023 1.00 98.50 100 ASN A O 1
ATOM 814 N N . SER A 1 101 ? 6.787 -2.655 16.533 1.00 98.31 101 SER A N 1
ATOM 815 C CA . SER A 1 101 ? 5.767 -2.628 17.601 1.00 98.31 101 SER A CA 1
ATOM 816 C C . SER A 1 101 ? 4.620 -3.618 17.363 1.00 98.31 101 SER A C 1
ATOM 818 O O . SER A 1 101 ? 4.061 -4.144 18.323 1.00 98.31 101 SER A O 1
ATOM 820 N N . TYR A 1 102 ? 4.317 -3.933 16.100 1.00 98.38 102 TYR A N 1
ATOM 821 C CA . TYR A 1 102 ? 3.332 -4.949 15.715 1.00 98.38 102 TYR A CA 1
ATOM 822 C C . TYR A 1 102 ? 3.929 -6.360 15.531 1.00 98.38 102 TYR A C 1
ATOM 824 O O . TYR A 1 102 ? 3.184 -7.286 15.194 1.00 98.38 102 TYR A O 1
ATOM 832 N N . GLY A 1 103 ? 5.236 -6.554 15.751 1.00 97.94 103 GLY A N 1
ATOM 833 C CA . GLY A 1 103 ? 5.917 -7.845 15.587 1.00 97.94 103 GLY A CA 1
ATOM 834 C C . GLY A 1 103 ? 5.866 -8.379 14.150 1.00 97.94 103 GLY A C 1
ATOM 835 O O . GLY A 1 103 ? 5.553 -9.550 13.942 1.00 97.94 103 GLY A O 1
ATOM 836 N N . VAL A 1 104 ? 6.085 -7.506 13.165 1.00 98.50 104 VAL A N 1
ATOM 837 C CA . VAL A 1 104 ? 6.083 -7.815 11.727 1.00 98.50 104 VAL A CA 1
ATOM 838 C C . VAL A 1 104 ? 7.477 -7.580 11.153 1.00 98.50 104 VAL A C 1
ATOM 840 O O . VAL A 1 104 ? 8.090 -6.540 11.377 1.00 98.50 104 VAL A O 1
ATOM 843 N N . GLU A 1 105 ? 7.977 -8.550 10.393 1.00 97.62 105 GLU A N 1
ATOM 844 C CA . GLU A 1 105 ? 9.272 -8.459 9.716 1.00 97.62 105 GLU A CA 1
ATOM 845 C C . GLU A 1 105 ? 9.189 -7.590 8.449 1.00 97.62 105 GLU A C 1
ATOM 847 O O . GLU A 1 105 ? 8.172 -7.586 7.751 1.00 97.62 105 GLU A O 1
ATOM 852 N N . PHE A 1 106 ? 10.276 -6.874 8.140 1.00 97.88 106 PHE A N 1
ATOM 853 C CA . PHE A 1 106 ? 10.457 -6.159 6.877 1.00 97.88 106 PHE A CA 1
ATOM 854 C C . PHE A 1 106 ? 11.487 -6.878 6.001 1.00 97.88 106 PHE A C 1
ATOM 856 O O . PHE A 1 106 ? 12.662 -6.930 6.359 1.00 97.88 106 PHE A O 1
ATOM 863 N N . GLN A 1 107 ? 11.058 -7.374 4.840 1.00 95.50 107 GLN A N 1
ATOM 864 C CA . GLN A 1 107 ? 11.906 -8.088 3.885 1.00 95.50 107 GLN A CA 1
ATOM 865 C C . GLN A 1 107 ? 12.002 -7.318 2.554 1.00 95.50 107 GLN A C 1
ATOM 867 O O . GLN A 1 107 ? 11.035 -7.283 1.783 1.00 95.50 107 GLN A O 1
ATOM 872 N N . PRO A 1 108 ? 13.167 -6.729 2.230 1.00 92.81 108 PRO A N 1
ATOM 873 C CA . PRO A 1 108 ? 13.464 -6.246 0.887 1.00 92.81 108 PRO A CA 1
ATOM 874 C C . PRO A 1 108 ? 13.441 -7.376 -0.143 1.00 92.81 108 PRO A C 1
ATOM 876 O O . PRO A 1 108 ? 13.962 -8.464 0.100 1.00 92.81 108 PRO A O 1
ATOM 879 N N . LEU A 1 109 ? 12.893 -7.102 -1.323 1.00 88.31 109 LEU A N 1
ATOM 880 C CA . LEU A 1 109 ? 12.804 -8.063 -2.429 1.00 88.31 109 LEU A CA 1
ATOM 881 C C . LEU A 1 109 ? 14.063 -8.123 -3.308 1.00 88.31 109 LEU A C 1
ATOM 883 O O . LEU A 1 109 ? 14.145 -8.949 -4.214 1.00 88.31 109 LEU A O 1
ATOM 887 N N . THR A 1 110 ? 15.059 -7.290 -3.011 1.00 83.25 110 THR A N 1
ATOM 888 C CA . THR A 1 110 ? 16.432 -7.432 -3.516 1.00 83.25 110 THR A CA 1
ATOM 889 C C . THR A 1 110 ? 17.157 -8.624 -2.898 1.00 83.25 110 THR A C 1
ATOM 891 O O . THR A 1 110 ? 18.045 -9.188 -3.527 1.00 83.25 110 THR A O 1
ATOM 894 N N . ASP A 1 111 ? 16.755 -9.018 -1.686 1.00 79.88 111 ASP A N 1
ATOM 895 C CA . ASP A 1 111 ? 17.519 -9.908 -0.809 1.00 79.88 111 ASP A CA 1
ATOM 896 C C . ASP A 1 111 ? 16.872 -11.312 -0.732 1.00 79.88 111 ASP A C 1
ATOM 898 O O . ASP A 1 111 ? 17.047 -12.037 0.245 1.00 79.88 111 ASP A O 1
ATOM 902 N N . VAL A 1 112 ? 16.078 -11.689 -1.745 1.00 82.31 112 VAL A N 1
ATOM 903 C CA . VAL A 1 112 ? 15.354 -12.972 -1.821 1.00 82.31 112 VAL A CA 1
ATOM 904 C C . VAL A 1 112 ? 15.703 -13.745 -3.092 1.00 82.31 112 VAL A C 1
ATOM 906 O O . VAL A 1 112 ? 16.119 -13.166 -4.091 1.00 82.31 112 VAL A O 1
ATOM 909 N N . GLU A 1 113 ? 15.492 -15.060 -3.066 1.00 81.38 113 GLU A N 1
ATOM 910 C CA . GLU A 1 113 ? 15.679 -15.933 -4.228 1.00 81.38 113 GLU A CA 1
ATOM 911 C C . GLU A 1 113 ? 14.725 -15.573 -5.381 1.00 81.38 113 GLU A C 1
ATOM 913 O O . GLU A 1 113 ? 13.525 -15.334 -5.176 1.00 81.38 113 GLU A O 1
ATOM 918 N N . TRP A 1 114 ? 15.281 -15.573 -6.596 1.00 79.56 114 TRP A N 1
ATOM 919 C CA . TRP A 1 114 ? 14.555 -15.425 -7.853 1.00 79.56 114 TRP A CA 1
ATOM 920 C C . TRP A 1 114 ? 14.437 -16.782 -8.540 1.00 79.56 114 TRP A C 1
ATOM 922 O O . TRP A 1 114 ? 15.431 -17.489 -8.689 1.00 79.56 114 TRP A O 1
ATOM 932 N N . VAL A 1 115 ? 13.222 -17.142 -8.947 1.00 83.25 115 VAL A N 1
ATOM 933 C CA . VAL A 1 115 ? 12.901 -18.441 -9.545 1.00 83.25 115 VAL A CA 1
ATOM 934 C C . VAL A 1 115 ? 12.284 -18.246 -10.932 1.00 83.25 115 VAL A C 1
ATOM 936 O O . VAL A 1 115 ? 11.536 -17.289 -11.131 1.00 83.25 115 VAL A O 1
ATOM 939 N N . PRO A 1 116 ? 12.546 -19.141 -11.897 1.00 85.19 116 PRO A N 1
ATOM 940 C CA . PRO A 1 116 ? 11.798 -19.176 -13.145 1.00 85.19 116 PRO A CA 1
ATOM 941 C C . PRO A 1 116 ? 10.307 -19.399 -12.913 1.00 85.19 116 PRO A C 1
ATOM 943 O O . PRO A 1 116 ? 9.902 -20.265 -12.133 1.00 85.19 116 PRO A O 1
ATOM 946 N N . TYR A 1 117 ? 9.480 -18.645 -13.631 1.00 85.56 117 TYR A N 1
ATOM 947 C CA . TYR A 1 117 ? 8.034 -18.794 -13.618 1.00 85.56 117 TYR A CA 1
ATOM 948 C C . TYR A 1 117 ? 7.484 -18.876 -15.034 1.00 85.56 117 TYR A C 1
ATOM 950 O O . TYR A 1 117 ? 7.895 -18.156 -15.942 1.00 85.56 117 TYR A O 1
ATOM 958 N N . LYS A 1 118 ? 6.494 -19.749 -15.204 1.00 87.62 118 LYS A N 1
ATOM 959 C CA . LYS A 1 118 ? 5.729 -19.874 -16.436 1.00 87.62 118 LYS A CA 1
ATOM 960 C C . LYS A 1 118 ? 4.274 -19.504 -16.136 1.00 87.62 118 LYS A C 1
ATOM 962 O O . LYS A 1 118 ? 3.595 -20.308 -15.491 1.00 87.62 118 LYS A O 1
ATOM 967 N N . PRO A 1 119 ? 3.806 -18.317 -16.563 1.00 86.50 119 PRO A N 1
ATOM 968 C CA . PRO A 1 119 ? 2.401 -17.941 -16.475 1.00 86.50 119 PRO A CA 1
ATOM 969 C C . PRO A 1 119 ? 1.502 -18.973 -17.166 1.00 86.50 119 PRO A C 1
ATOM 971 O O . PRO A 1 119 ? 1.904 -19.624 -18.135 1.00 86.50 119 PRO A O 1
ATOM 974 N N . LYS A 1 120 ? 0.285 -19.142 -16.649 1.00 86.38 120 LYS A N 1
ATOM 975 C CA . LYS A 1 120 ? -0.757 -19.992 -17.248 1.00 86.38 120 LYS A CA 1
ATOM 976 C C . LYS A 1 120 ? -1.488 -19.258 -18.370 1.00 86.38 120 LYS A C 1
ATOM 978 O O . LYS A 1 120 ? -2.025 -19.904 -19.266 1.00 86.38 120 LYS A O 1
ATOM 983 N N . THR A 1 121 ? -1.533 -17.932 -18.289 1.00 86.38 121 THR A N 1
ATOM 984 C CA . THR A 1 121 ? -2.064 -17.029 -19.312 1.00 86.38 121 THR A CA 1
ATOM 985 C C . THR A 1 121 ? -0.993 -16.620 -20.327 1.00 86.38 121 THR A C 1
ATOM 987 O O . THR A 1 121 ? 0.206 -16.668 -20.051 1.00 86.38 121 THR A O 1
ATOM 990 N N . GLU A 1 122 ? -1.426 -16.243 -21.531 1.00 87.38 122 GLU A N 1
ATOM 991 C CA . GLU A 1 122 ? -0.553 -15.645 -22.545 1.00 87.38 122 GLU A CA 1
ATOM 992 C C . GLU A 1 122 ? -0.145 -14.229 -22.111 1.00 87.38 122 GLU A C 1
ATOM 994 O O . GLU A 1 122 ? -0.976 -13.472 -21.608 1.00 87.38 122 GLU A O 1
ATOM 999 N N . MET A 1 123 ? 1.136 -13.892 -22.276 1.00 88.00 123 MET A N 1
ATOM 1000 C CA . MET A 1 123 ? 1.707 -12.604 -21.871 1.00 88.00 123 MET A CA 1
ATOM 1001 C C . MET A 1 123 ? 1.848 -11.679 -23.079 1.00 88.00 123 MET A C 1
ATOM 1003 O O . MET A 1 123 ? 2.378 -12.091 -24.109 1.00 88.00 123 MET A O 1
ATOM 1007 N N . LEU A 1 124 ? 1.431 -10.425 -22.929 1.00 82.75 124 LEU A N 1
ATOM 1008 C CA . LEU A 1 124 ? 1.431 -9.397 -23.970 1.00 82.75 124 LEU A CA 1
ATOM 1009 C C . LEU A 1 124 ? 2.829 -8.824 -24.259 1.00 82.75 124 LEU A C 1
ATOM 1011 O O . LEU A 1 124 ? 3.101 -8.392 -25.379 1.00 82.75 124 LEU A O 1
ATOM 1015 N N . ALA A 1 125 ? 3.703 -8.763 -23.246 1.00 83.50 125 ALA A N 1
ATOM 1016 C CA . ALA A 1 125 ? 4.987 -8.062 -23.346 1.00 83.50 125 ALA A CA 1
ATOM 1017 C C . ALA A 1 125 ? 6.126 -8.629 -22.484 1.00 83.50 125 ALA A C 1
ATOM 1019 O O . ALA A 1 125 ? 7.293 -8.336 -22.758 1.00 83.50 125 ALA A O 1
ATOM 1020 N N . MET A 1 126 ? 5.838 -9.419 -21.443 1.00 78.00 126 MET A N 1
ATOM 1021 C CA . MET A 1 126 ? 6.875 -9.969 -20.559 1.00 78.00 126 MET A CA 1
ATOM 1022 C C . MET A 1 126 ? 7.934 -10.785 -21.322 1.00 78.00 126 MET A C 1
ATOM 1024 O O . MET A 1 126 ? 9.129 -10.564 -21.123 1.00 78.00 126 MET A O 1
ATOM 1028 N N . TYR A 1 127 ? 7.523 -11.680 -22.228 1.00 80.94 127 TYR A N 1
ATOM 1029 C CA . TYR A 1 127 ? 8.468 -12.489 -23.008 1.00 80.94 127 TYR A CA 1
ATOM 1030 C C . TYR A 1 127 ? 9.275 -11.654 -24.015 1.00 80.94 127 TYR A C 1
ATOM 1032 O O . TYR A 1 127 ? 10.490 -11.825 -24.085 1.00 80.94 127 TYR A O 1
ATOM 1040 N N . ASP A 1 128 ? 8.646 -10.698 -24.711 1.00 77.25 128 ASP A N 1
ATOM 1041 C CA . ASP A 1 128 ? 9.318 -9.785 -25.656 1.00 77.25 128 ASP A CA 1
ATOM 1042 C C . ASP A 1 128 ? 10.465 -8.992 -25.011 1.00 77.25 128 ASP A C 1
ATOM 1044 O O . ASP A 1 128 ? 11.466 -8.684 -25.661 1.00 77.25 128 ASP A O 1
ATOM 1048 N N . ILE A 1 129 ? 10.292 -8.590 -23.747 1.00 74.81 129 ILE A N 1
ATOM 1049 C CA . ILE A 1 129 ? 11.200 -7.656 -23.070 1.00 74.81 129 ILE A CA 1
ATOM 1050 C C . ILE A 1 129 ? 12.283 -8.385 -22.266 1.00 74.81 129 ILE A C 1
ATOM 1052 O O . ILE A 1 129 ? 13.400 -7.871 -22.177 1.00 74.81 129 ILE A O 1
ATOM 1056 N N . PHE A 1 130 ? 11.977 -9.554 -21.693 1.00 73.56 130 PHE A N 1
ATOM 1057 C CA . PHE A 1 130 ? 12.872 -10.253 -20.759 1.00 73.56 130 PHE A CA 1
ATOM 1058 C C . PHE A 1 130 ? 13.363 -11.623 -21.245 1.00 73.56 130 PHE A C 1
ATOM 1060 O O . PHE A 1 130 ? 14.347 -12.129 -20.707 1.00 73.56 130 PHE A O 1
ATOM 1067 N N . GLY A 1 131 ? 12.725 -12.228 -22.253 1.00 76.56 131 GLY A N 1
ATOM 1068 C CA . GLY A 1 131 ? 13.026 -13.579 -22.748 1.00 76.56 131 GLY A CA 1
ATOM 1069 C C . GLY A 1 131 ? 12.570 -14.698 -21.802 1.00 76.56 131 GLY A C 1
ATOM 1070 O O . GLY A 1 131 ? 11.883 -15.624 -22.228 1.00 76.56 131 GLY A O 1
ATOM 1071 N N . GLU A 1 132 ? 12.883 -14.583 -20.512 1.00 80.06 132 GLU A N 1
ATOM 1072 C CA . GLU A 1 132 ? 12.404 -15.444 -19.427 1.00 80.06 132 GLU A CA 1
ATOM 1073 C C . GLU A 1 132 ? 11.785 -14.599 -18.302 1.00 80.06 132 GLU A C 1
ATOM 1075 O O . GLU A 1 132 ? 12.186 -13.461 -18.058 1.00 80.06 132 GLU A O 1
ATOM 1080 N N . ILE A 1 133 ? 10.795 -15.160 -17.603 1.00 76.88 133 ILE A N 1
ATOM 1081 C CA . ILE A 1 133 ? 10.086 -14.491 -16.511 1.00 76.88 133 ILE A CA 1
ATOM 1082 C C . ILE A 1 133 ? 10.633 -15.007 -15.169 1.00 76.88 133 ILE A C 1
ATOM 1084 O O . ILE A 1 133 ? 10.201 -16.040 -14.662 1.00 76.88 133 ILE A O 1
ATOM 1088 N N . LEU A 1 134 ? 11.581 -14.255 -14.599 1.00 74.62 134 LEU A N 1
ATOM 1089 C CA . LEU A 1 134 ? 11.913 -14.215 -13.164 1.00 74.62 134 LEU A CA 1
ATOM 1090 C C . LEU A 1 134 ? 11.336 -12.885 -12.652 1.00 74.62 134 LEU A C 1
ATOM 1092 O O . LEU A 1 134 ? 11.526 -11.857 -13.299 1.00 74.62 134 LEU A O 1
ATOM 1096 N N . ILE A 1 135 ? 10.606 -12.706 -11.558 1.00 66.25 135 ILE A N 1
ATOM 1097 C CA . ILE A 1 135 ? 10.189 -13.444 -10.350 1.00 66.25 135 ILE A CA 1
ATOM 1098 C C . ILE A 1 135 ? 11.229 -13.634 -9.245 1.00 66.25 135 ILE A C 1
ATOM 1100 O O . ILE A 1 135 ? 11.949 -14.622 -9.261 1.00 66.25 135 ILE A O 1
ATOM 1104 N N . PRO A 1 136 ? 11.216 -12.765 -8.206 1.00 62.22 136 PRO A N 1
ATOM 1105 C CA . PRO A 1 136 ? 11.426 -13.209 -6.843 1.00 62.22 136 PRO A CA 1
ATOM 1106 C C . PRO A 1 136 ? 10.156 -13.922 -6.381 1.00 62.22 136 PRO A C 1
ATOM 1108 O O . PRO A 1 136 ? 9.091 -13.790 -6.997 1.00 62.22 136 PRO A O 1
ATOM 1111 N N . LYS A 1 137 ? 10.204 -14.540 -5.203 1.00 61.31 137 LYS A N 1
ATOM 1112 C CA . LYS A 1 137 ? 9.008 -15.060 -4.516 1.00 61.31 137 LYS A CA 1
ATOM 1113 C C . LYS A 1 137 ? 7.853 -14.030 -4.374 1.00 61.31 137 LYS A C 1
ATOM 1115 O O . LYS A 1 137 ? 6.74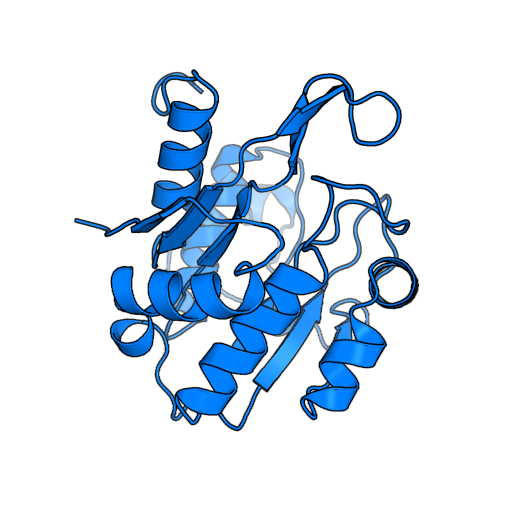3 -14.431 -4.033 1.00 61.31 137 LYS A O 1
ATOM 1120 N N . TYR A 1 138 ? 8.092 -12.730 -4.651 1.00 47.38 138 TYR A N 1
ATOM 1121 C CA . TYR A 1 138 ? 7.172 -11.608 -4.409 1.00 47.38 138 TYR A CA 1
ATOM 1122 C C . TYR A 1 138 ? 7.146 -10.403 -5.442 1.00 47.38 138 TYR A C 1
ATOM 1124 O O . TYR A 1 138 ? 6.814 -9.310 -4.991 1.00 47.38 138 TYR A O 1
ATOM 1132 N N . ARG A 1 139 ? 7.401 -10.551 -6.782 1.00 43.16 139 ARG A N 1
ATOM 1133 C CA . ARG A 1 139 ? 7.182 -9.562 -7.943 1.00 43.16 139 ARG A CA 1
ATOM 1134 C C . ARG A 1 139 ? 8.389 -8.804 -8.610 1.00 43.16 139 ARG A C 1
ATOM 1136 O O . ARG A 1 139 ? 9.397 -8.559 -7.969 1.00 43.16 139 ARG A O 1
ATOM 1143 N N . HIS A 1 140 ? 8.276 -8.418 -9.906 1.00 55.38 140 HIS A N 1
ATOM 1144 C CA . HIS A 1 140 ? 9.331 -7.881 -10.830 1.00 55.38 140 HIS A CA 1
ATOM 1145 C C . HIS A 1 140 ? 9.180 -6.380 -11.216 1.00 55.38 140 HIS A C 1
ATOM 1147 O O . HIS A 1 140 ? 8.253 -5.709 -10.760 1.00 55.38 140 HIS A O 1
ATOM 1153 N N . HIS A 1 141 ? 10.067 -5.881 -12.102 1.00 51.88 141 HIS A N 1
ATOM 1154 C CA . HIS A 1 141 ? 10.099 -4.521 -12.681 1.00 51.88 141 HIS A CA 1
ATOM 1155 C C . HIS A 1 141 ? 10.068 -4.507 -14.218 1.00 51.88 141 HIS A C 1
ATOM 1157 O O . HIS A 1 141 ? 10.690 -5.363 -14.837 1.00 51.88 141 HIS A O 1
ATOM 1163 N N . ALA A 1 142 ? 9.473 -3.475 -14.833 1.00 52.19 142 ALA A N 1
ATOM 1164 C CA . ALA A 1 142 ? 9.556 -3.210 -16.276 1.00 52.19 142 ALA A CA 1
ATOM 1165 C C . ALA A 1 142 ? 9.134 -1.761 -16.627 1.00 52.19 142 ALA A C 1
ATOM 1167 O O . ALA A 1 142 ? 8.301 -1.189 -15.934 1.00 52.19 142 ALA A O 1
ATOM 1168 N N . HIS A 1 143 ? 9.706 -1.175 -17.694 1.00 56.47 143 HIS A N 1
ATOM 1169 C CA . HIS A 1 143 ? 9.441 0.218 -18.132 1.00 56.47 143 HIS A CA 1
ATOM 1170 C C . HIS A 1 143 ? 9.267 0.410 -19.661 1.00 56.47 143 HIS A C 1
ATOM 1172 O O . HIS A 1 143 ? 9.033 1.527 -20.115 1.00 56.47 143 HIS A O 1
ATOM 1178 N N . LYS A 1 144 ? 9.371 -0.649 -20.478 1.00 56.28 144 LYS A N 1
ATOM 1179 C CA . LYS A 1 144 ? 8.975 -0.636 -21.905 1.00 56.28 144 LYS A CA 1
ATOM 1180 C C . LYS A 1 144 ? 7.593 -1.287 -22.034 1.00 56.28 144 LYS A C 1
ATOM 1182 O O . LYS A 1 144 ? 7.286 -2.141 -21.213 1.00 56.28 144 LYS A O 1
ATOM 1187 N N . LYS A 1 145 ? 6.778 -0.883 -23.023 1.00 70.69 145 LYS A N 1
ATOM 1188 C CA . LYS A 1 145 ? 5.385 -1.364 -23.216 1.00 70.69 145 LYS A CA 1
ATOM 1189 C C . LYS A 1 145 ? 4.574 -1.371 -21.897 1.00 70.69 145 LYS A C 1
ATOM 1191 O O . LYS A 1 145 ? 3.936 -2.357 -21.551 1.00 70.69 145 LYS A O 1
ATOM 1196 N N . ILE A 1 146 ? 4.653 -0.285 -21.115 1.00 78.25 146 ILE A N 1
ATOM 1197 C CA . ILE A 1 146 ? 4.239 -0.277 -19.696 1.00 78.25 146 ILE A CA 1
ATOM 1198 C C . ILE A 1 146 ? 2.786 -0.726 -19.456 1.00 78.25 146 ILE A C 1
ATOM 1200 O O . ILE A 1 146 ? 2.532 -1.413 -18.475 1.00 78.25 146 ILE A O 1
ATOM 1204 N N . HIS A 1 147 ? 1.850 -0.408 -20.353 1.00 79.75 147 HIS A N 1
ATOM 1205 C CA . HIS A 1 147 ? 0.448 -0.822 -20.228 1.00 79.75 147 HIS A CA 1
ATOM 1206 C C . HIS A 1 147 ? 0.265 -2.340 -20.427 1.00 79.75 147 HIS A C 1
ATOM 1208 O O . HIS A 1 147 ? -0.345 -2.986 -19.580 1.00 79.75 147 HIS A O 1
ATOM 1214 N N . GLU A 1 148 ? 0.863 -2.932 -21.469 1.00 83.38 148 GLU A N 1
ATOM 1215 C CA . GLU A 1 148 ? 0.880 -4.392 -21.691 1.00 83.38 148 GLU A CA 1
ATOM 1216 C C . GLU A 1 148 ? 1.538 -5.119 -20.505 1.00 83.38 148 GLU A C 1
ATOM 1218 O O . GLU A 1 148 ? 0.994 -6.070 -19.950 1.00 83.38 148 GLU A O 1
ATOM 1223 N N . ILE A 1 149 ? 2.671 -4.591 -20.042 1.00 83.88 149 ILE A N 1
ATOM 1224 C CA . ILE A 1 149 ? 3.400 -5.066 -18.863 1.00 83.88 149 ILE A CA 1
ATOM 1225 C C . ILE A 1 149 ? 2.562 -5.024 -17.578 1.00 83.88 149 ILE A C 1
ATOM 1227 O O . ILE A 1 149 ? 2.668 -5.923 -16.744 1.00 83.88 149 ILE A O 1
ATOM 1231 N N . LEU A 1 150 ? 1.752 -3.983 -17.372 1.00 84.75 150 LEU A N 1
ATOM 1232 C CA . LEU A 1 150 ? 0.891 -3.884 -16.194 1.00 84.75 150 LEU A CA 1
ATOM 1233 C C . LEU A 1 150 ? -0.228 -4.929 -16.238 1.00 84.75 150 LEU A C 1
ATOM 1235 O O . LEU A 1 150 ? -0.521 -5.523 -15.200 1.00 84.75 150 LEU A O 1
ATOM 1239 N N . VAL A 1 151 ? -0.787 -5.213 -17.419 1.00 87.12 151 VAL A N 1
ATOM 1240 C CA . VAL A 1 151 ? -1.749 -6.311 -17.617 1.00 87.12 151 VAL A CA 1
ATOM 1241 C C . VAL A 1 151 ? -1.102 -7.662 -17.296 1.00 87.12 151 VAL A C 1
ATOM 1243 O O . VAL A 1 151 ? -1.651 -8.402 -16.478 1.00 87.12 151 VAL A O 1
ATOM 1246 N N . ASP A 1 152 ? 0.090 -7.942 -17.831 1.00 87.56 152 ASP A N 1
ATOM 1247 C CA . ASP A 1 152 ? 0.849 -9.171 -17.543 1.00 87.56 152 ASP A CA 1
ATOM 1248 C C . ASP A 1 152 ? 1.120 -9.331 -16.038 1.00 87.56 152 ASP A C 1
ATOM 1250 O O . ASP A 1 152 ? 0.853 -10.378 -15.444 1.00 87.56 152 ASP A O 1
ATOM 1254 N N . LEU A 1 153 ? 1.593 -8.270 -15.374 1.00 86.50 153 LEU A N 1
ATOM 1255 C CA . LEU A 1 153 ? 1.865 -8.289 -13.935 1.00 86.50 153 LEU A CA 1
ATOM 1256 C C . LEU A 1 153 ? 0.593 -8.483 -13.097 1.00 86.50 153 LEU A C 1
ATOM 1258 O O . LEU A 1 153 ? 0.662 -9.133 -12.054 1.00 86.50 153 LEU A O 1
ATOM 1262 N N . LEU A 1 154 ? -0.555 -7.942 -13.519 1.00 88.75 154 LEU A N 1
ATOM 1263 C CA . LEU A 1 154 ? -1.848 -8.163 -12.860 1.00 88.75 154 LEU A CA 1
ATOM 1264 C C . LEU A 1 154 ? -2.367 -9.591 -13.079 1.00 88.75 154 LEU A C 1
ATOM 1266 O O . LEU A 1 154 ? -2.951 -10.165 -12.158 1.00 88.75 154 LEU A O 1
ATOM 1270 N N . ALA A 1 155 ? -2.133 -10.183 -14.254 1.00 88.75 155 ALA A N 1
ATOM 1271 C CA . ALA A 1 155 ? -2.447 -11.583 -14.535 1.00 88.75 155 ALA A CA 1
ATOM 1272 C C . ALA A 1 155 ? -1.598 -12.523 -13.662 1.00 88.75 155 ALA A C 1
ATOM 1274 O O . ALA A 1 155 ? -2.152 -13.304 -12.889 1.00 88.75 155 ALA A O 1
ATOM 1275 N N . ILE A 1 156 ? -0.269 -12.356 -13.663 1.00 88.50 156 ILE A N 1
ATOM 1276 C CA . ILE A 1 156 ? 0.655 -13.110 -12.798 1.00 88.50 156 ILE A CA 1
ATOM 1277 C C . ILE A 1 156 ? 0.267 -12.954 -11.319 1.00 88.50 156 ILE A C 1
ATOM 1279 O O . ILE A 1 156 ? 0.183 -13.942 -10.591 1.00 88.50 156 ILE A O 1
ATOM 1283 N N . GLN A 1 157 ? -0.043 -11.734 -10.863 1.00 88.69 157 GLN A N 1
ATOM 1284 C CA . GLN A 1 157 ? -0.469 -11.478 -9.482 1.00 88.69 157 GLN A CA 1
ATOM 1285 C C . GLN A 1 157 ? -1.763 -12.236 -9.118 1.00 88.69 157 GLN A C 1
ATOM 1287 O O . GLN A 1 157 ? -1.857 -12.761 -8.007 1.00 88.69 157 GLN A O 1
ATOM 1292 N N . LYS A 1 158 ? -2.737 -12.334 -10.037 1.00 87.69 158 LYS A N 1
ATOM 1293 C CA . LYS A 1 158 ? -3.961 -13.144 -9.867 1.00 87.69 158 LYS A CA 1
ATOM 1294 C C . LYS A 1 158 ? -3.679 -14.652 -9.860 1.00 87.69 158 LYS A C 1
ATOM 1296 O O . LYS A 1 158 ? -4.397 -15.394 -9.199 1.00 87.69 158 LYS A O 1
ATOM 1301 N N . GLU A 1 159 ? -2.649 -15.114 -10.568 1.00 89.31 159 GLU A N 1
ATOM 1302 C CA . GLU A 1 159 ? -2.279 -16.533 -10.615 1.00 89.31 159 GLU A CA 1
ATOM 1303 C C . GLU A 1 159 ? -1.500 -17.020 -9.381 1.00 89.31 159 GLU A C 1
ATOM 1305 O O . GLU A 1 159 ? -1.637 -18.192 -9.013 1.00 89.31 159 GLU A O 1
ATOM 1310 N N . ILE A 1 160 ? -0.678 -16.158 -8.762 1.00 88.38 160 ILE A N 1
ATOM 1311 C CA . ILE A 1 160 ? 0.193 -16.523 -7.626 1.00 88.38 160 ILE A CA 1
ATOM 1312 C C . ILE A 1 160 ? -0.408 -16.208 -6.247 1.00 88.38 160 ILE A C 1
ATOM 1314 O O . ILE A 1 160 ? -0.065 -16.879 -5.273 1.00 88.38 160 ILE A O 1
ATOM 1318 N N . HIS A 1 161 ? -1.298 -15.215 -6.132 1.00 88.50 161 HIS A N 1
ATOM 1319 C CA . HIS A 1 161 ? -1.900 -14.823 -4.854 1.00 88.50 161 HIS A CA 1
ATOM 1320 C C . HIS A 1 161 ? -3.355 -15.295 -4.745 1.00 88.50 161 HIS A C 1
ATOM 1322 O O . HIS A 1 161 ? -4.219 -14.860 -5.500 1.00 88.50 161 HIS A O 1
ATOM 1328 N N . LYS A 1 162 ? -3.642 -16.130 -3.735 1.00 85.19 162 LYS A N 1
ATOM 1329 C CA . LYS A 1 162 ? -4.995 -16.647 -3.432 1.00 85.19 162 LYS A CA 1
ATOM 1330 C C . LYS A 1 162 ? -6.008 -15.571 -3.018 1.00 85.19 162 LYS A C 1
ATOM 1332 O O . LYS A 1 162 ? -7.203 -15.835 -3.005 1.00 85.19 162 LYS A O 1
ATOM 1337 N N . GLY A 1 163 ? -5.522 -14.402 -2.619 1.00 91.00 163 GLY A N 1
ATOM 1338 C CA . GLY A 1 163 ? -6.305 -13.291 -2.100 1.00 91.00 163 GLY A CA 1
ATOM 1339 C C . GLY A 1 163 ? -5.523 -11.996 -2.267 1.00 91.00 163 GLY A C 1
ATOM 1340 O O . GLY A 1 163 ? -4.289 -12.005 -2.216 1.00 91.00 163 GLY A O 1
ATOM 1341 N N . ARG A 1 164 ? -6.225 -10.899 -2.548 1.00 93.50 164 ARG A N 1
ATOM 1342 C CA . ARG A 1 164 ? -5.639 -9.588 -2.845 1.00 93.50 164 ARG A CA 1
ATOM 1343 C C . ARG A 1 164 ? -6.567 -8.508 -2.316 1.00 93.50 164 ARG A C 1
ATOM 1345 O O . ARG A 1 164 ? -7.776 -8.581 -2.500 1.00 93.50 164 ARG A O 1
ATOM 1352 N N . PHE A 1 165 ? -5.983 -7.506 -1.683 1.00 97.06 165 PHE A N 1
ATOM 1353 C CA . PHE A 1 165 ? -6.694 -6.347 -1.176 1.00 97.06 165 PHE A CA 1
ATOM 1354 C C . PHE A 1 165 ? -5.737 -5.161 -1.177 1.00 97.06 165 PHE A C 1
ATOM 1356 O O . PHE A 1 165 ? -4.539 -5.330 -0.934 1.00 97.06 165 PHE A O 1
ATOM 1363 N N . ALA A 1 166 ? -6.245 -3.977 -1.485 1.00 97.50 166 ALA A N 1
ATOM 1364 C CA . ALA A 1 166 ? -5.463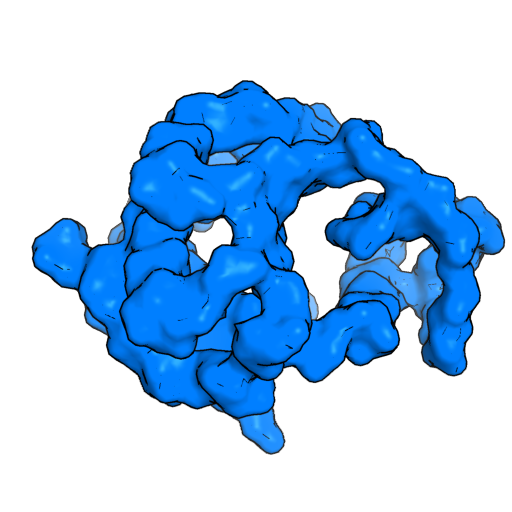 -2.761 -1.590 1.00 97.50 166 ALA A CA 1
ATOM 1365 C C . ALA A 1 166 ? -6.111 -1.631 -0.789 1.00 97.50 166 ALA A C 1
ATOM 1367 O O . ALA A 1 166 ? -7.329 -1.561 -0.632 1.00 97.50 166 ALA A O 1
ATOM 1368 N N . VAL A 1 167 ? -5.250 -0.765 -0.263 1.00 98.25 167 VAL A N 1
ATOM 1369 C CA . VAL A 1 167 ? -5.590 0.391 0.564 1.00 98.25 167 VAL A CA 1
ATOM 1370 C C . VAL A 1 167 ? -4.740 1.559 0.074 1.00 98.25 167 VAL A C 1
ATOM 1372 O O . VAL A 1 167 ? -3.542 1.391 -0.158 1.00 98.25 167 VAL A O 1
ATOM 1375 N N . MET A 1 168 ? -5.343 2.734 -0.069 1.00 98.06 168 MET A N 1
ATOM 1376 C CA . MET A 1 168 ? -4.712 3.946 -0.588 1.00 98.06 168 MET A CA 1
ATOM 1377 C C . MET A 1 168 ? -4.976 5.121 0.359 1.00 98.06 168 MET A C 1
ATOM 1379 O O . MET A 1 168 ? -6.123 5.373 0.734 1.00 98.06 168 MET A O 1
ATOM 1383 N N . ASP A 1 169 ? -3.911 5.839 0.722 1.00 97.62 169 ASP A N 1
ATOM 1384 C CA . ASP A 1 169 ? -3.990 7.101 1.457 1.00 97.62 169 ASP A CA 1
ATOM 1385 C C . ASP A 1 169 ? -4.050 8.285 0.484 1.00 97.62 169 ASP A C 1
ATOM 1387 O O . ASP A 1 169 ? -3.176 8.441 -0.367 1.00 97.62 169 ASP A O 1
ATOM 1391 N N . GLY A 1 170 ? -5.077 9.118 0.632 1.00 96.62 170 GLY A N 1
ATOM 1392 C CA . GLY A 1 170 ? -5.222 10.423 -0.011 1.00 96.62 170 GLY A CA 1
ATOM 1393 C C . GLY A 1 170 ? -5.445 11.526 1.027 1.00 96.62 170 GLY A C 1
ATOM 1394 O O . GLY A 1 170 ? -6.211 12.462 0.790 1.00 96.62 170 GLY A O 1
ATOM 1395 N N . CYS A 1 171 ? -4.834 11.418 2.214 1.00 96.12 171 CYS A N 1
ATOM 1396 C CA . CYS A 1 171 ? -4.896 12.473 3.227 1.00 96.12 171 CYS A CA 1
ATOM 1397 C C . CYS A 1 171 ? -4.187 13.730 2.715 1.00 96.12 171 CYS A C 1
ATOM 1399 O O . CYS A 1 171 ? -4.754 14.825 2.727 1.00 96.12 171 CYS A O 1
ATOM 1401 N N . VAL A 1 172 ? -2.971 13.538 2.196 1.00 94.31 172 VAL A N 1
ATOM 1402 C CA . VAL A 1 172 ? -2.200 14.543 1.462 1.00 94.31 172 VAL A CA 1
ATOM 1403 C C . VAL A 1 172 ? -1.883 13.976 0.084 1.00 94.31 172 VAL A C 1
ATOM 1405 O O . VAL A 1 172 ? -1.222 12.947 -0.019 1.00 94.31 172 VAL A O 1
ATOM 1408 N N . CYS A 1 173 ? -2.334 14.668 -0.955 1.00 93.44 173 CYS A N 1
ATOM 1409 C CA . CYS A 1 173 ? -2.055 14.377 -2.357 1.00 93.44 173 CYS A CA 1
ATOM 1410 C C . CYS A 1 173 ? -0.974 15.337 -2.881 1.00 93.44 173 CYS A C 1
ATOM 1412 O O . CYS A 1 173 ? -0.766 16.414 -2.318 1.00 93.44 173 CYS A O 1
ATOM 1414 N N . GLY A 1 174 ? -0.285 14.966 -3.961 1.00 90.44 174 GLY A N 1
ATOM 1415 C CA . GLY A 1 174 ? 0.718 15.812 -4.608 1.00 90.44 174 GLY A CA 1
ATOM 1416 C C . GLY A 1 174 ? 0.335 16.120 -6.046 1.00 90.44 174 GLY A C 1
ATOM 1417 O O . GLY A 1 174 ? 0.043 15.204 -6.808 1.00 90.44 174 GLY A O 1
ATOM 1418 N N . ASN A 1 175 ? 0.352 17.401 -6.408 1.00 89.62 175 ASN A N 1
ATOM 1419 C CA . ASN A 1 175 ? 0.162 17.873 -7.776 1.00 89.62 175 ASN A CA 1
ATOM 1420 C C . ASN A 1 175 ? 1.487 18.411 -8.347 1.00 89.62 175 ASN A C 1
ATOM 1422 O O . ASN A 1 175 ? 2.364 18.835 -7.596 1.00 89.62 175 ASN A O 1
ATOM 1426 N N . GLY A 1 176 ? 1.639 18.423 -9.670 1.00 86.38 176 GLY A N 1
ATOM 1427 C CA . GLY A 1 176 ? 2.831 18.942 -10.343 1.00 86.38 176 GLY A CA 1
ATOM 1428 C C . GLY A 1 176 ? 4.027 17.979 -10.382 1.00 86.38 176 GLY A C 1
ATOM 1429 O O . GLY A 1 176 ? 3.896 16.756 -10.318 1.00 86.38 176 GLY A O 1
ATOM 1430 N N . ALA A 1 177 ? 5.225 18.537 -10.572 1.00 81.69 177 ALA A N 1
ATOM 1431 C CA . ALA A 1 177 ? 6.410 17.784 -10.982 1.00 81.69 177 ALA A CA 1
ATOM 1432 C C . ALA A 1 177 ? 7.130 17.079 -9.814 1.00 81.69 177 ALA A C 1
ATOM 1434 O O . ALA A 1 177 ? 8.152 17.557 -9.320 1.00 81.69 177 ALA A O 1
ATOM 1435 N N . GLY A 1 178 ? 6.633 15.903 -9.420 1.00 75.00 178 GLY A N 1
ATOM 1436 C CA . GLY A 1 178 ? 7.315 14.966 -8.516 1.00 75.00 178 GLY A CA 1
ATOM 1437 C C . GLY A 1 178 ? 7.503 15.465 -7.071 1.00 75.00 178 GLY A C 1
ATOM 1438 O O . GLY A 1 178 ? 7.244 16.623 -6.757 1.00 75.00 178 GLY A O 1
ATOM 1439 N N . PRO A 1 179 ? 8.004 14.621 -6.148 1.00 78.56 179 PRO A N 1
ATOM 1440 C CA . PRO A 1 179 ? 7.955 14.904 -4.707 1.00 78.56 179 PRO A CA 1
ATOM 1441 C C . PRO A 1 179 ? 8.811 16.098 -4.250 1.00 78.56 179 PRO A C 1
ATOM 1443 O O . PRO A 1 179 ? 8.638 16.589 -3.139 1.00 78.56 179 PRO A O 1
ATOM 1446 N N . ARG A 1 180 ? 9.742 16.582 -5.084 1.00 78.62 180 ARG A N 1
ATOM 1447 C CA . ARG A 1 180 ? 10.636 17.704 -4.745 1.00 78.62 180 ARG A CA 1
ATOM 1448 C C . ARG A 1 180 ? 10.044 19.080 -5.067 1.00 78.62 180 ARG A C 1
ATOM 1450 O O . ARG A 1 180 ? 10.450 20.062 -4.454 1.00 78.62 180 ARG A O 1
ATOM 1457 N N . THR A 1 181 ? 9.123 19.138 -6.025 1.00 84.88 181 THR A N 1
ATOM 1458 C CA . THR A 1 181 ? 8.487 20.365 -6.540 1.00 84.88 181 THR A CA 1
ATOM 1459 C C . THR A 1 181 ? 6.970 20.200 -6.655 1.00 84.88 181 THR A C 1
ATOM 1461 O O . THR A 1 181 ? 6.330 20.870 -7.460 1.00 84.88 181 THR A O 1
ATOM 1464 N N . MET A 1 182 ? 6.395 19.294 -5.858 1.00 88.56 182 MET A N 1
ATOM 1465 C CA . MET A 1 182 ? 4.952 19.100 -5.784 1.00 88.56 182 MET A CA 1
ATOM 1466 C C . MET A 1 182 ? 4.268 20.215 -4.998 1.00 88.56 182 MET A C 1
ATOM 1468 O O . MET A 1 182 ? 4.763 20.670 -3.964 1.00 88.56 182 MET A O 1
ATOM 1472 N N . GLU A 1 183 ? 3.075 20.574 -5.447 1.00 90.38 183 GLU A N 1
ATOM 1473 C CA . GLU A 1 183 ? 2.118 21.356 -4.679 1.00 90.38 183 GLU A CA 1
ATOM 1474 C C . GLU A 1 183 ? 1.262 20.385 -3.846 1.00 90.38 183 GLU A C 1
ATOM 1476 O O . GLU A 1 183 ? 0.624 19.492 -4.417 1.00 90.38 183 GLU A O 1
ATOM 1481 N N . PRO A 1 184 ? 1.262 20.480 -2.504 1.00 91.31 184 PRO A N 1
ATOM 1482 C CA . PRO A 1 184 ? 0.462 19.598 -1.665 1.00 91.31 184 PRO A CA 1
ATOM 1483 C C . PRO A 1 184 ? -1.016 19.998 -1.704 1.00 91.31 184 PRO A C 1
ATOM 1485 O O . PRO A 1 184 ? -1.367 21.160 -1.501 1.00 91.31 184 PRO A O 1
ATOM 1488 N N . PHE A 1 185 ? -1.891 19.012 -1.879 1.00 93.12 185 PHE A N 1
ATOM 1489 C CA . PHE A 1 185 ? -3.340 19.163 -1.786 1.00 93.12 185 PHE A CA 1
ATOM 1490 C C . PHE A 1 185 ? -3.879 18.326 -0.620 1.00 93.12 185 PHE A C 1
ATOM 1492 O O . PHE A 1 185 ? -3.474 17.181 -0.431 1.00 93.12 185 PHE A O 1
ATOM 1499 N N . ILE A 1 186 ? -4.800 18.877 0.171 1.00 95.12 186 ILE A N 1
ATOM 1500 C CA . ILE A 1 186 ? -5.388 18.174 1.319 1.00 95.12 186 ILE A CA 1
ATOM 1501 C C . ILE A 1 186 ? -6.654 17.444 0.866 1.00 95.12 186 ILE A C 1
ATOM 1503 O O . ILE A 1 186 ? -7.713 18.055 0.732 1.00 95.12 186 ILE A O 1
ATOM 1507 N N . GLY A 1 187 ? -6.539 16.137 0.623 1.00 95.12 187 GLY A N 1
ATOM 1508 C CA . GLY A 1 187 ? -7.665 15.299 0.206 1.00 95.12 187 GLY A CA 1
ATOM 1509 C C . GLY A 1 187 ? -8.515 14.799 1.377 1.00 95.12 187 GLY A C 1
ATOM 1510 O O . GLY A 1 187 ? -9.739 14.735 1.257 1.00 95.12 187 GLY A O 1
ATOM 1511 N N . ASN A 1 188 ? -7.890 14.485 2.522 1.00 96.75 188 ASN A N 1
ATOM 1512 C CA . ASN A 1 188 ? -8.545 13.881 3.697 1.00 96.75 188 ASN A CA 1
ATOM 1513 C C . ASN A 1 188 ? -9.457 12.686 3.341 1.00 96.75 188 ASN A C 1
ATOM 1515 O O . ASN A 1 188 ? -10.535 12.511 3.916 1.00 96.75 188 ASN A O 1
ATOM 1519 N N . VAL A 1 189 ? -9.033 11.872 2.372 1.00 97.56 189 VAL A N 1
ATOM 1520 C CA . VAL A 1 189 ? -9.780 10.717 1.863 1.00 97.56 189 VAL A CA 1
ATOM 1521 C C . VAL A 1 189 ? -8.896 9.475 1.849 1.00 97.56 189 VAL A C 1
ATOM 1523 O O . VAL A 1 189 ? -7.703 9.559 1.578 1.00 97.56 189 VAL A O 1
ATOM 1526 N N . ILE A 1 190 ? -9.478 8.319 2.144 1.00 98.50 190 ILE A N 1
ATOM 1527 C CA . ILE A 1 190 ? -8.817 7.013 2.087 1.00 98.50 190 ILE A CA 1
ATOM 1528 C C . ILE A 1 190 ? -9.704 6.036 1.307 1.00 98.50 190 ILE A C 1
ATOM 1530 O O . ILE A 1 190 ? -10.935 6.125 1.370 1.00 98.50 190 ILE A O 1
ATOM 1534 N N . LEU A 1 191 ? -9.086 5.144 0.528 1.00 98.62 191 LEU A N 1
ATOM 1535 C CA . LEU A 1 191 ? -9.775 4.214 -0.373 1.00 98.62 191 LEU A CA 1
ATOM 1536 C C . LEU A 1 191 ? -9.318 2.772 -0.142 1.00 98.62 191 LEU A C 1
ATOM 1538 O O . LEU A 1 191 ? -8.151 2.537 0.171 1.00 98.62 191 LEU A O 1
ATOM 1542 N N . ALA A 1 192 ? -10.215 1.802 -0.326 1.00 98.56 192 ALA A N 1
ATOM 1543 C CA . ALA A 1 192 ? -9.867 0.381 -0.286 1.00 98.56 192 ALA A CA 1
ATOM 1544 C C . ALA A 1 192 ? -10.768 -0.485 -1.177 1.00 98.56 192 ALA A C 1
ATOM 1546 O O . ALA A 1 192 ? -11.898 -0.106 -1.483 1.00 98.56 192 ALA A O 1
ATOM 1547 N N . GLY A 1 193 ? -10.276 -1.663 -1.559 1.00 97.94 193 GLY A N 1
ATOM 1548 C CA . GLY A 1 193 ? -10.974 -2.625 -2.416 1.00 97.94 193 GLY A CA 1
ATOM 1549 C C . GLY A 1 193 ? -10.098 -3.828 -2.780 1.00 97.94 193 GLY A C 1
ATOM 1550 O O . GLY A 1 193 ? -8.899 -3.845 -2.499 1.00 97.94 193 GLY A O 1
ATOM 1551 N N . GLU A 1 194 ? -10.684 -4.845 -3.414 1.00 95.81 194 GLU A N 1
ATOM 1552 C CA . GLU A 1 194 ? -9.935 -6.018 -3.906 1.00 95.81 194 GLU A CA 1
ATOM 1553 C C . GLU A 1 194 ? -9.233 -5.767 -5.250 1.00 95.81 194 GLU A C 1
ATOM 1555 O O . GLU A 1 194 ? -8.101 -6.220 -5.456 1.00 95.81 194 GLU A O 1
ATOM 1560 N N . ASP A 1 195 ? -9.864 -4.992 -6.141 1.00 94.81 195 ASP A N 1
ATOM 1561 C CA . ASP A 1 195 ? -9.316 -4.693 -7.461 1.00 94.81 195 ASP A CA 1
ATOM 1562 C C . ASP A 1 195 ? -8.533 -3.377 -7.452 1.00 94.81 195 ASP A C 1
ATOM 1564 O O . ASP A 1 195 ? -9.091 -2.283 -7.348 1.00 94.81 195 ASP A O 1
ATOM 1568 N N . GLN A 1 196 ? -7.216 -3.504 -7.610 1.00 93.88 196 GLN A N 1
ATOM 1569 C CA . GLN A 1 196 ? -6.274 -2.391 -7.718 1.00 93.88 196 GLN A CA 1
ATOM 1570 C C . GLN A 1 196 ? -6.647 -1.446 -8.873 1.00 93.88 196 GLN A C 1
ATOM 1572 O O . GLN A 1 196 ? -6.620 -0.234 -8.689 1.00 93.88 196 GLN A O 1
ATOM 1577 N N . VAL A 1 197 ? -7.114 -1.981 -10.010 1.00 94.06 197 VAL A N 1
ATOM 1578 C CA . VAL A 1 197 ? -7.513 -1.169 -11.175 1.00 94.06 197 VAL A CA 1
ATOM 1579 C C . VAL A 1 197 ? -8.779 -0.360 -10.881 1.00 94.06 197 VAL A C 1
ATOM 1581 O O . VAL A 1 197 ? -8.899 0.786 -11.307 1.00 94.06 197 VAL A O 1
ATOM 1584 N N . ALA A 1 198 ? -9.719 -0.922 -10.114 1.00 95.81 198 ALA A N 1
ATOM 1585 C CA . ALA A 1 198 ? -10.929 -0.206 -9.718 1.00 95.81 198 ALA A CA 1
ATOM 1586 C C . ALA A 1 198 ? -10.622 0.932 -8.731 1.00 95.81 198 ALA A C 1
ATOM 1588 O O . ALA A 1 198 ? -11.215 2.005 -8.842 1.00 95.81 198 ALA A O 1
ATOM 1589 N N . ILE A 1 199 ? -9.686 0.730 -7.794 1.00 97.00 199 ILE A N 1
ATOM 1590 C CA . ILE A 1 199 ? -9.231 1.793 -6.883 1.00 97.00 199 ILE A CA 1
ATOM 1591 C C . ILE A 1 199 ? -8.540 2.908 -7.672 1.00 97.00 199 ILE A C 1
ATOM 1593 O O . ILE A 1 199 ? -8.894 4.070 -7.482 1.00 97.00 199 ILE A O 1
ATOM 1597 N N . ASP A 1 200 ? -7.619 2.570 -8.579 1.00 95.00 200 ASP A N 1
ATOM 1598 C CA . ASP A 1 200 ? -6.900 3.554 -9.397 1.00 95.00 200 ASP A CA 1
ATOM 1599 C C . ASP A 1 200 ? -7.864 4.363 -10.283 1.00 95.00 200 ASP A C 1
ATOM 1601 O O . ASP A 1 200 ? -7.758 5.587 -10.354 1.00 95.00 200 ASP A O 1
ATOM 1605 N N . ALA A 1 201 ? -8.879 3.720 -10.875 1.00 96.25 201 ALA A N 1
ATOM 1606 C CA . ALA A 1 201 ? -9.924 4.409 -11.633 1.00 96.25 201 ALA A CA 1
ATOM 1607 C C . ALA A 1 201 ? -10.764 5.362 -10.759 1.00 96.25 201 ALA A C 1
ATOM 1609 O O . ALA A 1 201 ? -11.059 6.489 -11.158 1.00 96.25 201 ALA A O 1
ATOM 1610 N N . VAL A 1 202 ? -11.133 4.953 -9.541 1.00 96.69 202 VAL A N 1
ATOM 1611 C CA . VAL A 1 202 ? -11.852 5.832 -8.603 1.00 96.69 202 VAL A CA 1
ATOM 1612 C C . VAL A 1 202 ? -10.963 6.996 -8.147 1.00 96.69 202 VAL A C 1
ATOM 1614 O O . VAL A 1 202 ? -11.437 8.131 -8.091 1.00 96.69 202 VAL A O 1
ATOM 1617 N N . ALA A 1 203 ? -9.678 6.756 -7.881 1.00 95.88 203 ALA A N 1
ATOM 1618 C CA . ALA A 1 203 ? -8.715 7.791 -7.517 1.00 95.88 203 ALA A CA 1
ATOM 1619 C C . ALA A 1 203 ? -8.498 8.802 -8.657 1.00 95.88 203 ALA A C 1
ATOM 1621 O O . ALA A 1 203 ? -8.556 10.009 -8.420 1.00 95.88 203 ALA A O 1
ATOM 1622 N N . ALA A 1 204 ? -8.341 8.333 -9.899 1.00 95.69 204 ALA A N 1
ATOM 1623 C CA . ALA A 1 204 ? -8.265 9.180 -11.089 1.00 95.69 204 ALA A CA 1
ATOM 1624 C C . ALA A 1 204 ? -9.504 10.082 -11.223 1.00 95.69 204 ALA A C 1
ATOM 1626 O O . ALA A 1 204 ? -9.366 11.293 -11.408 1.00 95.69 204 ALA A O 1
ATOM 1627 N N . LYS A 1 205 ? -10.706 9.528 -11.004 1.00 95.75 205 LYS A N 1
ATOM 1628 C CA . LYS A 1 205 ? -11.958 10.298 -11.025 1.00 95.75 205 LYS A CA 1
ATOM 1629 C C . LYS A 1 205 ? -12.058 11.329 -9.895 1.00 95.75 205 LYS A C 1
ATOM 1631 O O . LYS A 1 205 ? -12.548 12.430 -10.128 1.00 95.75 205 LYS A O 1
ATOM 1636 N N . ILE A 1 206 ? -11.561 11.021 -8.692 1.00 94.25 206 ILE A N 1
ATOM 1637 C CA . ILE A 1 206 ? -11.459 11.994 -7.583 1.00 94.25 206 ILE A CA 1
ATOM 1638 C C . ILE A 1 206 ? -10.510 13.148 -7.944 1.00 94.25 206 ILE A C 1
ATOM 1640 O O . ILE A 1 206 ? -10.778 14.291 -7.582 1.00 94.25 206 ILE A O 1
ATOM 1644 N N . MET A 1 207 ? -9.432 12.865 -8.679 1.00 93.19 207 MET A N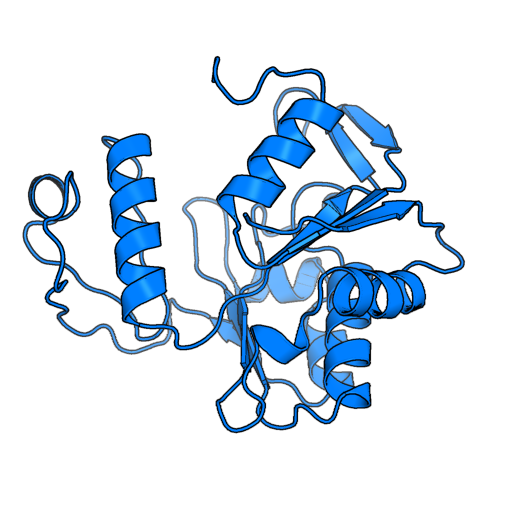 1
ATOM 1645 C CA . MET A 1 207 ? -8.484 13.872 -9.173 1.00 93.19 207 MET A CA 1
ATOM 1646 C C . MET A 1 207 ? -8.987 14.652 -10.405 1.00 93.19 207 MET A C 1
ATOM 1648 O O . MET A 1 207 ? -8.309 15.577 -10.846 1.00 93.19 207 MET A O 1
ATOM 1652 N N . GLY A 1 208 ? -10.170 14.327 -10.940 1.00 93.50 208 GLY A N 1
ATOM 1653 C CA . GLY A 1 208 ? -10.787 15.029 -12.071 1.00 93.50 208 GLY A CA 1
ATOM 1654 C C . GLY A 1 208 ? -10.427 14.492 -13.461 1.00 93.50 208 GLY A C 1
ATOM 1655 O O . GLY A 1 208 ? -10.730 15.155 -14.449 1.00 93.50 208 GLY A O 1
ATOM 1656 N N . PHE A 1 209 ? -9.810 13.310 -13.556 1.00 94.88 209 PHE A N 1
ATOM 1657 C CA . PHE A 1 209 ? -9.569 12.610 -14.824 1.00 94.88 209 PHE A CA 1
ATOM 1658 C C . PHE A 1 209 ? -10.718 11.642 -15.139 1.00 94.88 209 PHE A C 1
ATOM 1660 O O . PHE A 1 209 ? -11.282 11.043 -14.222 1.00 94.88 209 PHE A O 1
ATOM 1667 N N . GLU A 1 210 ? -11.037 11.420 -16.419 1.00 95.19 210 GLU A N 1
ATOM 1668 C CA . GLU A 1 210 ? -11.936 10.323 -16.798 1.00 95.19 210 GLU A CA 1
ATOM 1669 C C . GLU A 1 210 ? -11.142 9.017 -17.003 1.00 95.19 210 GLU A C 1
ATOM 1671 O O . GLU A 1 210 ? -10.293 8.955 -17.893 1.00 95.19 210 GLU A O 1
ATOM 1676 N N . PRO A 1 211 ? -11.384 7.949 -16.211 1.00 92.31 211 PRO A N 1
ATOM 1677 C CA . PRO A 1 211 ? -10.491 6.781 -16.171 1.00 92.31 211 PRO A CA 1
ATOM 1678 C C . PRO A 1 211 ? -10.440 5.915 -17.434 1.00 92.31 211 PRO A C 1
ATOM 1680 O O . PRO A 1 211 ? -9.642 4.986 -17.492 1.00 92.31 211 PRO A O 1
ATOM 1683 N N . LEU A 1 212 ? -11.325 6.159 -18.404 1.00 90.25 212 LEU A N 1
ATOM 1684 C CA . LEU A 1 212 ? -11.356 5.457 -19.693 1.00 90.25 212 LEU A CA 1
ATOM 1685 C C . LEU A 1 212 ? -10.681 6.260 -20.820 1.00 90.25 212 LEU A C 1
ATOM 1687 O O . LEU A 1 212 ? -10.650 5.792 -21.955 1.00 90.25 212 LEU A O 1
ATOM 1691 N N . GLU A 1 213 ? -10.168 7.456 -20.515 1.00 90.00 213 GLU A N 1
ATOM 1692 C CA . GLU A 1 213 ? -9.505 8.366 -21.461 1.00 90.00 213 GLU A CA 1
ATOM 1693 C C . GLU A 1 213 ? -7.991 8.519 -21.182 1.00 90.00 213 GLU A C 1
ATOM 1695 O O . GLU A 1 213 ? -7.335 9.356 -21.807 1.00 90.00 213 GLU A O 1
ATOM 1700 N N . ILE A 1 214 ? -7.441 7.721 -20.252 1.00 75.50 214 ILE A N 1
ATOM 1701 C CA . ILE A 1 214 ? -6.037 7.740 -19.784 1.00 75.50 214 ILE A CA 1
ATOM 1702 C C . ILE A 1 214 ? -5.281 6.439 -20.087 1.00 75.50 214 ILE A C 1
ATOM 1704 O O . ILE A 1 214 ? -5.929 5.370 -20.127 1.00 75.50 214 ILE A O 1
#

Sequence (214 aa):
MSKVAILKTSPGTAIEDYNRLMHLADCENFLPKENKTIIKLNLSWSLFYPACSTPPWQLEGVLKTLRNDSYRDIIAVENQTVVTHPWKGAYYNKWLPILNSYGVEFQPLTDVEWVPYKPKTEMLAMYDIFGEILIPKYRHHAHKKIHEILVDLLAIQKEIHKGRFAVMDGCVCGNGAGPRTMEPFIGNVILAGEDQVAIDAVAAKIMGFEPLEI

Secondary structure (DSSP, 8-state):
---EEEEE--TTTHHHHHHHHHHHTTGGGTS-TTS-EEEE---S-SS--TTTS--HHHHHHHHHHHHHTT--SEEEEE---TT--HHHHHHHTTHHHHHHHTT-EEEETTSS-B-----SSPPSSHHHHHSS---BTT-----SSHHHHHHHHHHHHHHH-S---EEEEEEEEEEEETTTEEEEEEEEEEEEES-HHHHHHHHHHHTT--TT--

Radius of gyration: 17.2 Å; chains: 1; bounding box: 36×41×43 Å

pLDDT: mean 90.42, std 10.38, range [43.16, 98.75]

Foldseek 3Di:
DWDKFKDFADPVCLLVVLLVQCVNQVVCVFDPLVDAAEAEWAAQALADFPQRTCAPSNLNSVLVNCVVVPRDRYEYEYEDDPHHDQVSSCVRSVVVVSCVVSVYYYDYLVPADKDWDDQPDDQDPPCVVPVTDIDDVPDDDDDPPVVSVVVRRVSVCVVNDSGAKDKDDVQWHWDDDDRVPTDIDGPSMMMMTRDPLVRVCVVCVVVPHHSVVD